Protein AF-A0A4U6TXT0-F1 (afdb_monomer)

Sequence (243 aa):
MSIRERVYSEMAMKRLVSNPNVSVLGNTKAERLPIFSFLIYPPVSNSGDARQKRLPLHGRFVTRLLNDLFGIQARGGCACAGPYGHTLLSIQNELSLRIRSMILKGYSGLKPGWTRLSFSYYLSKEEFKFILAAIEFIASYGHRFLPLYKFDWITGDWKFRKQVIKYQIMKEELDLATGIDLRVQYDQSKIEDKLEKKHGVNQKKFEGYLESAKKIALSLPDISHQVVSIPKGVDPDLVLFHI

Mean predicted aligned error: 9.56 Å

Foldseek 3Di:
DPPLQQVLLVVLLVLQVPQPQKDWFDDSPDDDGQKTWIFGFEDDDPDDDPPDDTFTAAAQLLQVQCCPLPVDHWDKFADPPLVVSCVRLVNDPVLSVLLVVVVVVQQRLLGHITIMDHDDSPDDPLNSVLSSLSSSLCSHQVLLCVLQWDADRRNNHIHGPPVVVVVVVVVVVVVVVVDDDDDDDDDDDDDDDDDPVPVVVVNVVSVVSSVVSVVVSVVGDPDPAAPDDDDPPDDPVSRRHHD

Secondary structure (DSSP, 8-state):
--HHHHHHHHHHHHHHHH-TTEEE-S-TTS---SEEEEEE-PPPPSSS-TTS--PPBPHHHHHHHHHHHH----EEE--S-HHHHHHHTT--HHHHHHHHHHHHTT-GGG---EEEEE--TT--HHHHHHHHHHHHHHHHHGGGGGGGEEE-TTT--EEE-HHHHHHHHHHHHHHHHTS---------------TTHHHHHHHHHHHHHHHHHHHHHHHS----S--SPPPTT--GGG--SB-

Structure (mmCIF, N/CA/C/O backbone):
data_AF-A0A4U6TXT0-F1
#
_entry.id   AF-A0A4U6TXT0-F1
#
loop_
_atom_site.group_PDB
_atom_site.id
_atom_site.type_symbol
_atom_site.label_atom_id
_atom_site.label_alt_id
_atom_site.label_comp_id
_atom_site.label_asym_id
_atom_site.label_entity_id
_atom_site.label_seq_id
_atom_site.pdbx_PDB_ins_code
_atom_site.Cartn_x
_atom_site.Cartn_y
_atom_site.Cartn_z
_atom_site.occupancy
_atom_site.B_iso_or_equiv
_atom_site.auth_seq_id
_atom_site.auth_comp_id
_atom_site.auth_asym_id
_atom_site.auth_atom_id
_atom_site.pdbx_PDB_model_num
ATOM 1 N N . MET A 1 1 ? 2.720 23.520 13.254 1.00 63.00 1 MET A N 1
ATOM 2 C CA . MET A 1 1 ? 1.765 22.410 13.029 1.00 63.00 1 MET A CA 1
ATOM 3 C C . MET A 1 1 ? 0.606 22.561 14.001 1.00 63.00 1 MET A C 1
ATOM 5 O O . MET A 1 1 ? 0.872 22.953 15.133 1.00 63.00 1 MET A O 1
ATOM 9 N N . SER A 1 2 ? -0.648 22.294 13.617 1.00 84.75 2 SER A N 1
ATOM 10 C CA . SER A 1 2 ? -1.730 22.293 14.614 1.00 84.75 2 SER A CA 1
ATOM 11 C C . SER A 1 2 ? -1.510 21.169 15.638 1.00 84.75 2 SER A C 1
ATOM 13 O O . SER A 1 2 ? -0.934 20.126 15.315 1.00 84.75 2 SER A O 1
ATOM 15 N N . ILE A 1 3 ? -1.972 21.354 16.881 1.00 89.50 3 ILE A N 1
ATOM 16 C CA . ILE A 1 3 ? -1.825 20.341 17.945 1.00 89.50 3 ILE A CA 1
ATOM 17 C C . ILE A 1 3 ? -2.427 18.998 17.502 1.00 89.50 3 ILE A C 1
ATOM 19 O O . ILE A 1 3 ? -1.837 17.949 17.750 1.00 89.50 3 ILE A O 1
ATOM 23 N N . ARG A 1 4 ? -3.560 19.026 16.789 1.00 87.94 4 ARG A N 1
ATOM 24 C CA . ARG A 1 4 ? -4.242 17.828 16.284 1.00 87.94 4 ARG A CA 1
ATOM 25 C C . ARG A 1 4 ? -3.403 17.055 15.268 1.00 87.94 4 ARG A C 1
ATOM 27 O O . ARG A 1 4 ? -3.262 15.843 15.400 1.00 87.94 4 ARG A O 1
ATOM 34 N N . GLU A 1 5 ? -2.829 17.739 14.281 1.00 91.31 5 GLU A N 1
ATOM 35 C CA . GLU A 1 5 ? -1.965 17.103 13.276 1.00 91.31 5 GLU A CA 1
ATOM 36 C C . GLU A 1 5 ? -0.718 16.493 13.912 1.00 91.31 5 GLU A C 1
ATOM 38 O O . GLU A 1 5 ? -0.334 15.385 13.543 1.00 91.31 5 GLU A O 1
ATOM 43 N N . ARG A 1 6 ? -0.130 17.177 14.904 1.00 92.50 6 ARG A N 1
ATOM 44 C CA . ARG A 1 6 ? 1.009 16.651 15.662 1.00 92.50 6 ARG A CA 1
ATOM 45 C C . ARG A 1 6 ? 0.633 15.369 16.404 1.00 92.50 6 ARG A C 1
ATOM 47 O O . ARG A 1 6 ? 1.317 14.363 16.247 1.00 92.50 6 ARG A O 1
ATOM 54 N N . VAL A 1 7 ? -0.492 15.371 17.123 1.00 93.00 7 VAL A N 1
ATOM 55 C CA . VAL A 1 7 ? -1.000 14.183 17.830 1.00 93.00 7 VAL A CA 1
ATOM 56 C C . VAL A 1 7 ? -1.235 13.020 16.860 1.00 93.00 7 VAL A C 1
ATOM 58 O O . VAL A 1 7 ? -0.803 11.902 17.129 1.00 93.00 7 VAL A O 1
ATOM 61 N N . TYR A 1 8 ? -1.869 13.259 15.709 1.00 94.50 8 TYR A N 1
ATOM 62 C CA . TYR A 1 8 ? -2.084 12.212 14.701 1.00 94.50 8 TYR A CA 1
ATOM 63 C C . TYR A 1 8 ? -0.779 11.706 14.087 1.00 94.50 8 TYR A C 1
ATOM 65 O O . TYR A 1 8 ? -0.634 10.502 13.881 1.00 94.50 8 TYR A O 1
ATOM 73 N N . SER A 1 9 ? 0.185 12.592 13.843 1.00 95.12 9 SER A N 1
ATOM 74 C CA . SER A 1 9 ? 1.513 12.230 13.348 1.00 95.12 9 SER A CA 1
ATOM 75 C C . SER A 1 9 ? 2.246 11.317 14.339 1.00 95.12 9 SER A C 1
ATOM 77 O O . SER A 1 9 ? 2.674 10.222 13.976 1.00 95.12 9 SER A O 1
ATOM 79 N N . GLU A 1 10 ? 2.305 11.698 15.616 1.00 94.88 10 GLU A N 1
ATOM 80 C CA . GLU A 1 10 ? 2.967 10.921 16.670 1.00 94.88 10 GLU A CA 1
ATOM 81 C C . GLU A 1 10 ? 2.277 9.571 16.917 1.00 94.88 10 GLU A C 1
ATOM 83 O O . GLU A 1 10 ? 2.939 8.532 16.982 1.00 94.88 10 GLU A O 1
ATOM 88 N N . MET A 1 11 ? 0.942 9.555 16.993 1.00 94.62 11 MET A N 1
ATOM 89 C CA . MET A 1 11 ? 0.169 8.324 17.188 1.00 94.62 11 MET A CA 1
ATOM 90 C C . MET A 1 11 ? 0.333 7.348 16.019 1.00 94.62 11 MET A C 1
ATOM 92 O O . MET A 1 11 ? 0.541 6.152 16.246 1.00 94.62 11 MET A O 1
ATOM 96 N N . ALA A 1 12 ? 0.246 7.841 14.779 1.00 96.44 12 ALA A N 1
ATOM 97 C CA . ALA A 1 12 ? 0.428 7.017 13.590 1.00 96.44 12 ALA A CA 1
ATOM 98 C C . ALA A 1 12 ? 1.861 6.485 13.512 1.00 96.44 12 ALA A C 1
ATOM 100 O O . ALA A 1 12 ? 2.045 5.285 13.326 1.00 96.44 12 ALA A O 1
ATOM 101 N N . MET A 1 13 ? 2.872 7.338 13.723 1.00 96.75 13 MET A N 1
ATOM 102 C CA . MET A 1 13 ? 4.275 6.917 13.731 1.00 96.75 13 MET A CA 1
ATOM 103 C C . MET A 1 13 ? 4.513 5.799 14.747 1.00 96.75 13 MET A C 1
ATOM 105 O O . MET A 1 13 ? 5.076 4.764 14.393 1.00 96.75 13 MET A O 1
ATOM 109 N N . LYS A 1 14 ? 4.028 5.969 15.985 1.00 96.25 14 LYS A N 1
ATOM 110 C CA . LYS A 1 14 ? 4.178 4.973 17.051 1.00 96.25 14 LYS A CA 1
ATOM 111 C C . LYS A 1 14 ? 3.600 3.618 16.641 1.00 96.25 14 LYS A C 1
ATOM 113 O O . LYS A 1 14 ? 4.288 2.609 16.763 1.00 96.25 14 LYS A O 1
ATOM 118 N N . ARG A 1 15 ? 2.363 3.580 16.135 1.00 96.19 15 ARG A N 1
ATOM 119 C CA . ARG A 1 15 ? 1.721 2.329 15.689 1.00 96.19 15 ARG A CA 1
ATOM 120 C C . ARG A 1 15 ? 2.426 1.684 14.501 1.00 96.19 15 ARG A C 1
ATOM 122 O O . ARG A 1 15 ? 2.704 0.492 14.549 1.00 96.19 15 ARG A O 1
ATOM 129 N N . LEU A 1 16 ? 2.737 2.464 13.465 1.00 96.56 16 LEU A N 1
ATOM 130 C CA . LEU A 1 16 ? 3.339 1.937 12.240 1.00 96.56 16 LEU A CA 1
ATOM 131 C C . LEU A 1 16 ? 4.742 1.377 12.492 1.00 96.56 16 LEU A C 1
ATOM 133 O O . LEU A 1 16 ? 5.051 0.304 11.994 1.00 96.56 16 LEU A O 1
ATOM 137 N N . VAL A 1 17 ? 5.567 2.055 13.297 1.00 95.94 17 VAL A N 1
ATOM 138 C CA . VAL A 1 17 ? 6.918 1.576 13.648 1.00 95.94 17 VAL A CA 1
ATOM 139 C C . VAL A 1 17 ? 6.877 0.352 14.567 1.00 95.94 17 VAL A C 1
ATOM 141 O O . VAL A 1 17 ? 7.774 -0.480 14.508 1.00 95.94 17 VAL A O 1
ATOM 144 N N . SER A 1 18 ? 5.839 0.216 15.398 1.00 96.12 18 SER A N 1
ATOM 145 C CA . SER A 1 18 ? 5.696 -0.942 16.293 1.00 96.12 18 SER A CA 1
ATOM 146 C C . SER A 1 18 ? 5.265 -2.217 15.559 1.00 96.12 18 SER A C 1
ATOM 148 O O . SER A 1 18 ? 5.343 -3.302 16.128 1.00 96.12 18 SER A O 1
ATOM 150 N N . ASN A 1 19 ? 4.788 -2.108 14.315 1.00 95.94 19 ASN A N 1
ATOM 151 C CA . ASN A 1 19 ? 4.333 -3.250 13.533 1.00 95.94 19 ASN A CA 1
ATOM 152 C C . ASN A 1 19 ? 5.504 -3.857 12.724 1.00 95.94 19 ASN A C 1
ATOM 154 O O . ASN A 1 19 ? 6.010 -3.197 11.818 1.00 95.94 19 ASN A O 1
ATOM 158 N N . PRO A 1 20 ? 5.903 -5.125 12.961 1.00 94.69 20 PRO A N 1
ATOM 159 C CA . PRO A 1 20 ? 7.051 -5.757 12.290 1.00 94.69 20 PRO A CA 1
ATOM 160 C C . PRO A 1 20 ? 6.839 -6.003 10.786 1.00 94.69 20 PRO A C 1
ATOM 162 O O . PRO A 1 20 ? 7.764 -6.378 10.059 1.00 94.69 20 PRO A O 1
ATOM 165 N N . ASN A 1 21 ? 5.610 -5.826 10.307 1.00 95.62 21 ASN A N 1
ATOM 166 C CA . ASN A 1 21 ? 5.216 -6.010 8.917 1.00 95.62 21 ASN A CA 1
ATOM 167 C C . ASN A 1 21 ? 5.099 -4.673 8.175 1.00 95.62 21 ASN A C 1
ATOM 169 O O . ASN A 1 21 ? 4.775 -4.664 6.990 1.00 95.62 21 ASN A O 1
ATOM 173 N N . VAL A 1 22 ? 5.370 -3.544 8.835 1.00 97.19 22 VAL A N 1
ATOM 174 C CA . VAL A 1 22 ? 5.321 -2.209 8.236 1.00 97.19 22 VAL A CA 1
ATOM 175 C C . VAL A 1 22 ? 6.690 -1.552 8.355 1.00 97.19 22 VAL A C 1
ATOM 177 O O . VAL A 1 22 ? 7.286 -1.498 9.423 1.00 97.19 22 VAL A O 1
ATOM 180 N N . SER A 1 23 ? 7.190 -1.004 7.251 1.00 96.62 23 SER A N 1
ATOM 181 C CA . SER A 1 23 ? 8.403 -0.185 7.252 1.00 96.62 23 SER A CA 1
ATOM 182 C C . SER A 1 23 ? 8.057 1.224 6.801 1.00 96.62 23 SER A C 1
ATOM 184 O O . SER A 1 23 ? 7.688 1.444 5.645 1.00 96.62 23 SER A O 1
ATOM 186 N N . VAL A 1 24 ? 8.144 2.181 7.725 1.00 96.56 24 VAL A N 1
ATOM 187 C CA . VAL A 1 24 ? 7.961 3.603 7.422 1.00 96.56 24 VAL A CA 1
ATOM 188 C C . VAL A 1 24 ? 9.219 4.124 6.740 1.00 96.56 24 VAL A C 1
ATOM 190 O O . VAL A 1 24 ? 10.321 3.998 7.266 1.00 96.56 24 VAL A O 1
ATOM 193 N N . LEU A 1 25 ? 9.044 4.742 5.577 1.00 94.06 25 LEU A N 1
ATOM 194 C CA . LEU A 1 25 ? 10.137 5.294 4.797 1.00 94.06 25 LEU A CA 1
ATOM 195 C C . LEU A 1 25 ? 10.481 6.726 5.240 1.00 94.06 25 LEU A C 1
ATOM 197 O O . LEU A 1 25 ? 9.611 7.542 5.572 1.00 94.06 25 LEU A O 1
ATOM 201 N N . GLY A 1 26 ? 11.774 7.040 5.192 1.00 91.06 26 GLY A N 1
ATOM 202 C CA . GLY A 1 26 ? 12.339 8.332 5.579 1.00 91.06 26 GLY A CA 1
ATOM 203 C C . GLY A 1 26 ? 12.647 8.423 7.076 1.00 91.06 26 GLY A C 1
ATOM 204 O O . GLY A 1 26 ? 12.577 7.444 7.810 1.00 91.06 26 GLY A O 1
ATOM 205 N N . ASN A 1 27 ? 13.000 9.619 7.549 1.00 91.12 27 ASN A N 1
ATOM 206 C CA . ASN A 1 27 ? 13.463 9.817 8.926 1.00 91.12 27 ASN A CA 1
ATOM 207 C C . ASN A 1 27 ? 12.315 9.745 9.949 1.00 91.12 27 ASN A C 1
ATOM 209 O O . ASN A 1 27 ? 11.535 10.688 10.064 1.00 91.12 27 ASN A O 1
ATOM 213 N N . THR A 1 28 ? 12.239 8.674 10.734 1.00 92.19 28 THR A N 1
ATOM 214 C CA . THR A 1 28 ? 11.175 8.444 11.728 1.00 92.19 28 THR A CA 1
ATOM 215 C C . THR A 1 28 ? 11.239 9.343 12.969 1.00 92.19 28 THR A C 1
ATOM 217 O O . THR A 1 28 ? 10.282 9.360 13.737 1.00 92.19 28 THR A O 1
ATOM 220 N N . LYS A 1 29 ? 12.328 10.098 13.163 1.00 90.94 29 LYS A N 1
ATOM 221 C CA . LYS A 1 29 ? 12.549 10.982 14.322 1.00 90.94 29 LYS A CA 1
ATOM 222 C C . LYS A 1 29 ? 12.301 12.462 14.026 1.00 90.94 29 LYS A C 1
ATOM 224 O O . LYS A 1 29 ? 12.113 13.238 14.954 1.00 90.94 29 LYS A O 1
ATOM 229 N N . ALA A 1 30 ? 12.341 12.863 12.757 1.00 91.81 30 ALA A N 1
ATOM 230 C CA . ALA A 1 30 ? 12.115 14.252 12.368 1.00 91.81 30 ALA A CA 1
ATOM 231 C C . ALA A 1 30 ? 10.639 14.648 12.530 1.00 91.81 30 ALA A C 1
ATOM 233 O O . ALA A 1 30 ? 9.743 13.850 12.230 1.00 91.81 30 ALA A O 1
ATOM 234 N N . GLU A 1 31 ? 10.394 15.899 12.933 1.00 90.25 31 GLU A N 1
ATOM 235 C CA . GLU A 1 31 ? 9.050 16.480 12.922 1.00 90.25 31 GLU A CA 1
ATOM 236 C C . GLU A 1 31 ? 8.473 16.427 11.500 1.00 90.25 31 GLU A C 1
ATOM 238 O O . GLU A 1 31 ? 9.157 16.719 10.515 1.00 90.25 31 GLU A O 1
ATOM 243 N N . ARG A 1 32 ? 7.212 16.004 11.377 1.00 91.25 32 ARG A N 1
ATOM 244 C CA . ARG A 1 32 ? 6.569 15.799 10.078 1.00 91.25 32 ARG A CA 1
ATOM 245 C C . ARG A 1 32 ? 5.071 16.011 10.137 1.00 91.25 32 ARG A C 1
ATOM 247 O O . ARG A 1 32 ? 4.424 15.705 11.141 1.00 91.25 32 ARG A O 1
ATOM 254 N N . LEU A 1 33 ? 4.520 16.462 9.011 1.00 93.38 33 LEU A N 1
ATOM 255 C CA . LEU A 1 33 ? 3.082 16.383 8.770 1.00 93.38 33 LEU A CA 1
ATOM 256 C C . LEU A 1 33 ? 2.647 14.912 8.825 1.00 93.38 33 LEU A C 1
ATOM 258 O O . LEU A 1 33 ? 3.473 14.032 8.554 1.00 93.38 33 LEU A O 1
ATOM 262 N N . PRO A 1 34 ? 1.370 14.621 9.124 1.00 93.94 34 PRO A N 1
ATOM 263 C CA . PRO A 1 34 ? 0.868 13.255 9.219 1.00 93.94 34 PRO A CA 1
ATOM 264 C C . PRO A 1 34 ? 0.667 12.636 7.820 1.00 93.94 34 PRO A C 1
ATOM 266 O O . PRO A 1 34 ? -0.424 12.237 7.415 1.00 93.94 34 PRO A O 1
ATOM 269 N N . ILE A 1 35 ? 1.750 12.588 7.049 1.00 94.94 35 ILE A N 1
ATOM 270 C CA . ILE A 1 35 ? 1.869 12.036 5.708 1.00 94.94 35 ILE A CA 1
ATOM 271 C C . ILE A 1 35 ? 2.923 10.938 5.787 1.00 94.94 35 ILE A C 1
ATOM 27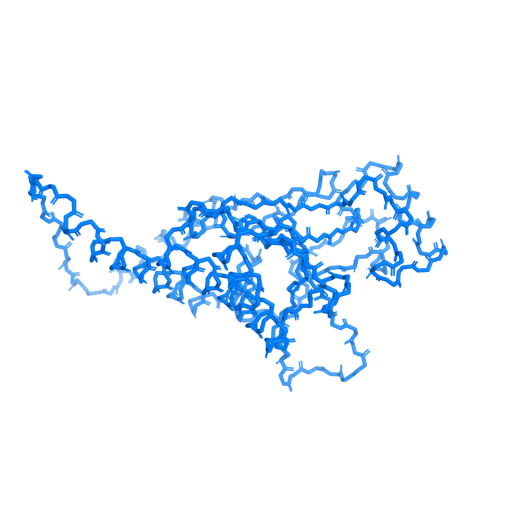3 O O . ILE A 1 35 ? 4.099 11.195 6.050 1.00 94.94 35 ILE A O 1
ATOM 277 N N . PHE A 1 36 ? 2.504 9.707 5.532 1.00 96.06 36 PHE A N 1
ATOM 278 C CA . PHE A 1 36 ? 3.334 8.526 5.708 1.00 96.06 36 PHE A CA 1
ATOM 279 C C . PHE A 1 36 ? 3.548 7.839 4.374 1.00 96.06 36 PHE A C 1
ATOM 281 O O . PHE A 1 36 ? 2.595 7.562 3.652 1.00 96.06 36 PHE A O 1
ATOM 288 N N . SER A 1 37 ? 4.814 7.576 4.069 1.00 96.00 37 SER A N 1
ATOM 289 C CA . SER A 1 37 ? 5.238 6.668 3.008 1.00 96.00 37 SER A CA 1
ATOM 290 C C . SER A 1 37 ? 5.707 5.383 3.672 1.00 96.00 37 SER A C 1
ATOM 292 O O . SER A 1 37 ? 6.502 5.458 4.608 1.00 96.00 37 SER A O 1
ATOM 294 N N . PHE A 1 38 ? 5.208 4.230 3.246 1.00 97.19 38 PHE A N 1
ATOM 295 C CA . PHE A 1 38 ? 5.521 2.963 3.896 1.00 97.19 38 PHE A CA 1
ATOM 296 C C . PHE A 1 38 ? 5.444 1.774 2.939 1.00 97.19 38 PHE A C 1
ATOM 298 O O . PHE A 1 38 ? 4.737 1.790 1.926 1.00 97.19 38 PHE A O 1
ATOM 305 N N . LEU A 1 39 ? 6.176 0.728 3.307 1.00 97.12 39 LEU A N 1
ATOM 306 C CA . LEU A 1 39 ? 6.101 -0.606 2.731 1.00 97.12 39 LEU A CA 1
ATOM 307 C C . LEU A 1 39 ? 5.357 -1.526 3.697 1.00 97.12 39 LEU A C 1
ATOM 309 O O . LEU A 1 39 ? 5.488 -1.385 4.914 1.00 97.12 39 LEU A O 1
ATOM 313 N N . ILE A 1 40 ? 4.607 -2.475 3.146 1.00 96.56 40 ILE A N 1
ATOM 314 C CA . ILE A 1 40 ? 4.002 -3.567 3.907 1.00 96.56 40 ILE A CA 1
ATOM 315 C C . ILE A 1 40 ? 4.665 -4.860 3.468 1.00 96.56 40 ILE A C 1
ATOM 317 O O . ILE A 1 40 ? 4.796 -5.092 2.273 1.00 96.56 40 ILE A O 1
ATOM 321 N N . TYR A 1 41 ? 5.040 -5.708 4.412 1.00 94.38 41 TYR A N 1
ATOM 322 C CA . TYR A 1 41 ? 5.628 -7.011 4.156 1.00 94.38 41 TYR A CA 1
ATOM 323 C C . TYR A 1 41 ? 4.680 -8.121 4.629 1.00 94.38 41 TYR A C 1
ATOM 325 O O . TYR A 1 41 ? 4.147 -8.011 5.734 1.00 94.38 41 TYR A O 1
ATOM 333 N N . PRO A 1 42 ? 4.499 -9.211 3.860 1.00 91.44 42 PRO A N 1
ATOM 334 C CA . PRO A 1 42 ? 3.763 -10.387 4.326 1.00 91.44 42 PRO A CA 1
ATOM 335 C C . PRO A 1 42 ? 4.336 -10.903 5.654 1.00 91.44 42 PRO A C 1
ATOM 337 O O . PRO A 1 42 ? 5.562 -10.842 5.815 1.00 91.44 42 PRO A O 1
ATOM 340 N N . PRO A 1 43 ? 3.517 -11.381 6.609 1.00 89.12 43 PRO A N 1
ATOM 341 C CA . PRO A 1 43 ? 4.007 -11.996 7.841 1.00 89.12 43 PRO A CA 1
ATOM 342 C C . PRO A 1 43 ? 5.040 -13.093 7.559 1.00 89.12 43 PRO A C 1
ATOM 344 O O . PRO A 1 43 ? 4.976 -13.774 6.537 1.00 89.12 43 PRO A O 1
ATOM 347 N N . VAL A 1 44 ? 6.007 -13.255 8.460 1.00 78.31 44 VAL A N 1
ATOM 348 C CA . VAL A 1 44 ? 7.018 -14.310 8.330 1.00 78.31 44 VAL A CA 1
ATOM 349 C C . VAL A 1 44 ? 6.333 -15.661 8.550 1.00 78.31 44 VAL A C 1
ATOM 351 O O . VAL A 1 44 ? 5.760 -15.887 9.613 1.00 78.31 44 VAL A O 1
ATOM 354 N N . SER A 1 45 ? 6.369 -16.544 7.549 1.00 65.81 45 SER A N 1
ATOM 355 C CA . SER A 1 45 ? 5.920 -17.930 7.709 1.00 65.81 45 SER A CA 1
ATOM 356 C C . SER A 1 45 ? 7.026 -18.739 8.384 1.00 65.81 45 SER A C 1
ATOM 358 O O . SER A 1 45 ? 8.192 -18.604 8.023 1.00 65.81 45 SER A O 1
ATOM 360 N N . ASN A 1 46 ? 6.676 -19.623 9.320 1.00 54.22 46 ASN A N 1
ATOM 361 C CA . ASN A 1 46 ? 7.624 -20.503 10.030 1.00 54.22 46 ASN A CA 1
ATOM 362 C C . ASN A 1 46 ? 8.256 -21.591 9.131 1.00 54.22 46 ASN A C 1
ATOM 364 O O . ASN A 1 46 ? 8.955 -22.479 9.611 1.00 54.22 46 ASN A O 1
ATOM 368 N N . SER A 1 47 ? 7.984 -21.546 7.831 1.00 47.72 47 SER A N 1
ATOM 369 C CA . SER A 1 47 ? 8.269 -22.576 6.841 1.00 47.72 47 SER A CA 1
ATOM 370 C C . SER A 1 47 ? 9.030 -21.968 5.662 1.00 47.72 47 SER A C 1
ATOM 372 O O . SER A 1 47 ? 8.446 -21.666 4.626 1.00 47.72 47 SER A O 1
ATOM 374 N N . GLY A 1 48 ? 10.341 -21.769 5.813 1.00 48.31 48 GLY A N 1
ATOM 375 C CA . GLY A 1 48 ? 11.213 -21.482 4.670 1.00 48.31 48 GLY A CA 1
ATOM 376 C C . GLY A 1 48 ? 12.396 -20.572 4.974 1.00 48.31 48 GLY A C 1
ATOM 377 O O . GLY A 1 48 ? 12.222 -19.393 5.250 1.00 48.31 48 GLY A O 1
ATOM 378 N N . ASP A 1 49 ? 13.581 -21.177 4.902 1.00 45.47 49 ASP A N 1
ATOM 379 C CA . ASP A 1 49 ? 14.929 -20.626 4.723 1.00 45.47 49 ASP A CA 1
ATOM 380 C C . ASP A 1 49 ? 15.168 -19.156 5.137 1.00 45.47 49 ASP A C 1
ATOM 382 O O . ASP A 1 49 ? 14.842 -18.208 4.420 1.00 45.47 49 ASP A O 1
ATOM 386 N N . ALA A 1 50 ? 15.874 -18.964 6.259 1.00 49.56 50 ALA A N 1
ATOM 387 C CA . ALA A 1 50 ? 16.307 -17.661 6.788 1.00 49.56 50 ALA A CA 1
ATOM 388 C C . ALA A 1 50 ? 17.178 -16.830 5.814 1.00 49.56 50 ALA A C 1
ATOM 390 O O . ALA A 1 50 ? 17.564 -15.703 6.124 1.00 49.56 50 ALA A O 1
ATOM 391 N N . ARG A 1 51 ? 17.503 -17.385 4.640 1.00 48.31 51 ARG A N 1
ATOM 392 C CA . ARG A 1 51 ? 18.278 -16.759 3.564 1.00 48.31 51 ARG A CA 1
ATOM 393 C C . ARG A 1 51 ? 17.426 -16.008 2.539 1.00 48.31 51 ARG A C 1
ATOM 395 O O . ARG A 1 51 ? 17.992 -15.266 1.737 1.00 48.31 51 ARG A O 1
ATOM 402 N N . GLN A 1 52 ? 16.100 -16.167 2.526 1.00 59.88 52 GLN A N 1
ATOM 403 C CA . GLN A 1 52 ? 15.266 -15.536 1.502 1.00 59.88 52 GLN A CA 1
ATOM 404 C C . GLN A 1 52 ? 14.883 -14.100 1.893 1.00 59.88 52 GLN A C 1
ATOM 406 O O . GLN A 1 52 ? 14.261 -13.841 2.923 1.00 59.88 52 GLN A O 1
ATOM 411 N N . LYS A 1 53 ? 15.272 -13.132 1.053 1.00 71.25 53 LYS A N 1
ATOM 412 C CA . LYS A 1 53 ? 14.969 -11.707 1.245 1.00 71.25 53 LYS A CA 1
ATOM 413 C C . LYS A 1 53 ? 13.451 -11.495 1.281 1.00 71.25 53 LYS A C 1
ATOM 415 O O . LYS A 1 53 ? 12.770 -11.720 0.284 1.00 71.25 53 LYS A O 1
ATOM 420 N N . ARG A 1 54 ? 12.922 -11.016 2.412 1.00 83.94 54 ARG A N 1
ATOM 421 C CA . ARG A 1 54 ? 11.496 -10.689 2.571 1.00 83.94 54 ARG A CA 1
ATOM 422 C C . ARG A 1 54 ? 11.120 -9.542 1.628 1.00 83.94 54 ARG A C 1
ATOM 424 O O . ARG A 1 54 ? 11.610 -8.424 1.785 1.00 83.94 54 ARG A O 1
ATOM 431 N N . LEU A 1 55 ? 10.259 -9.816 0.650 1.00 90.38 55 LEU A N 1
ATOM 432 C CA . LEU A 1 55 ? 9.795 -8.817 -0.314 1.00 90.38 55 LEU A CA 1
ATOM 433 C C . LEU A 1 55 ? 8.516 -8.123 0.182 1.00 90.38 55 LEU A C 1
ATOM 435 O O . LEU A 1 55 ? 7.642 -8.787 0.744 1.00 90.38 55 LEU A O 1
ATOM 439 N N . PRO A 1 56 ? 8.375 -6.801 -0.012 1.00 94.12 56 PRO A N 1
ATOM 440 C CA . PRO A 1 56 ? 7.160 -6.085 0.350 1.00 94.12 56 PRO A CA 1
ATOM 441 C C . PRO A 1 56 ? 6.028 -6.376 -0.641 1.00 94.12 56 PRO A C 1
ATOM 443 O O . PRO A 1 56 ? 6.269 -6.660 -1.810 1.00 94.12 56 PRO A O 1
ATOM 446 N N . LEU A 1 57 ? 4.779 -6.227 -0.213 1.00 94.62 57 LEU A N 1
ATOM 447 C CA . LEU A 1 57 ? 3.636 -6.111 -1.114 1.00 94.62 57 LEU A CA 1
ATOM 448 C C . LEU A 1 57 ? 3.809 -4.893 -2.031 1.00 94.62 57 LEU A C 1
ATOM 450 O O . LEU A 1 57 ? 4.270 -3.830 -1.605 1.00 94.62 57 LEU A O 1
ATOM 454 N N . HIS A 1 58 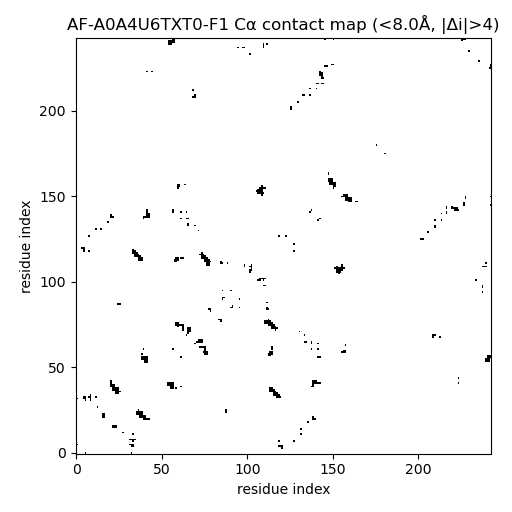? 3.384 -5.025 -3.288 1.00 95.06 58 HIS A N 1
ATOM 455 C CA . HIS A 1 58 ? 3.451 -3.930 -4.252 1.00 95.06 58 HIS A CA 1
ATOM 456 C C . HIS A 1 58 ? 2.639 -2.710 -3.774 1.00 95.06 58 HIS A C 1
ATOM 458 O O . HIS A 1 58 ? 1.479 -2.837 -3.382 1.00 95.06 58 HIS A O 1
ATOM 464 N N . GLY A 1 59 ? 3.196 -1.497 -3.859 1.00 95.56 59 GLY A N 1
ATOM 465 C CA . GLY A 1 59 ? 2.534 -0.288 -3.341 1.00 95.56 59 GLY A CA 1
ATOM 466 C C . GLY A 1 59 ? 1.133 -0.054 -3.926 1.00 95.56 59 GLY A C 1
ATOM 467 O O . GLY A 1 59 ? 0.182 0.202 -3.191 1.00 95.56 59 GLY A O 1
ATOM 468 N N . ARG A 1 60 ? 0.958 -0.238 -5.247 1.00 95.94 60 ARG A N 1
ATOM 469 C CA . ARG A 1 60 ? -0.374 -0.122 -5.884 1.00 95.94 60 ARG A CA 1
ATOM 470 C C . ARG A 1 60 ? -1.343 -1.228 -5.455 1.00 95.94 60 ARG A C 1
ATOM 472 O O . ARG A 1 60 ? -2.550 -1.006 -5.476 1.00 95.94 60 ARG A O 1
ATOM 479 N N . PHE A 1 61 ? -0.835 -2.392 -5.047 1.00 96.44 61 PHE A N 1
ATOM 480 C CA . PHE A 1 61 ? -1.668 -3.472 -4.519 1.00 96.44 61 PHE A CA 1
ATOM 481 C C . PHE A 1 61 ? -2.206 -3.111 -3.137 1.00 96.44 61 PHE A C 1
ATOM 483 O O . PHE A 1 61 ? -3.409 -3.171 -2.909 1.00 96.44 61 PHE A O 1
ATOM 490 N N . VAL A 1 62 ? -1.341 -2.623 -2.246 1.00 97.56 62 VAL A N 1
ATOM 491 C CA . VAL A 1 62 ? -1.751 -2.142 -0.919 1.00 97.56 62 VAL A CA 1
ATOM 492 C C . VAL A 1 62 ? -2.801 -1.036 -1.042 1.00 97.56 62 VAL A C 1
ATOM 494 O O . VAL A 1 62 ? -3.829 -1.093 -0.371 1.00 97.56 62 VAL A O 1
ATOM 497 N N . THR A 1 63 ? -2.612 -0.061 -1.940 1.00 97.56 63 THR A N 1
ATOM 498 C CA . THR A 1 63 ? -3.637 0.973 -2.164 1.00 97.56 63 THR A CA 1
ATOM 499 C C . THR A 1 63 ? -4.929 0.428 -2.746 1.00 97.56 63 THR A C 1
ATOM 501 O O . THR A 1 63 ? -6.002 0.938 -2.433 1.00 97.56 63 THR A O 1
ATOM 504 N N . ARG A 1 64 ? -4.842 -0.614 -3.578 1.00 96.81 64 ARG A N 1
ATOM 505 C CA . ARG A 1 64 ? -6.018 -1.283 -4.126 1.00 96.81 64 ARG A CA 1
ATOM 506 C C . ARG A 1 64 ? -6.817 -1.975 -3.022 1.00 96.81 64 ARG A C 1
ATOM 508 O O . ARG A 1 64 ? -8.030 -1.816 -2.999 1.00 96.81 64 ARG A O 1
ATOM 515 N N . LEU A 1 65 ? -6.154 -2.656 -2.086 1.00 97.44 65 LEU A N 1
ATOM 516 C CA . LEU A 1 65 ? -6.807 -3.280 -0.930 1.00 97.44 65 LEU A CA 1
ATOM 517 C C . LEU A 1 65 ? -7.429 -2.247 0.016 1.00 97.44 65 LEU A C 1
ATOM 519 O O . LEU A 1 65 ? -8.564 -2.431 0.446 1.00 97.44 65 LEU A O 1
ATOM 523 N N . LEU A 1 66 ? -6.727 -1.141 0.297 1.00 98.12 66 LEU A N 1
ATOM 524 C CA . LEU A 1 66 ? -7.273 -0.032 1.093 1.00 98.12 66 LEU A CA 1
ATOM 525 C C . LEU A 1 66 ? -8.585 0.497 0.496 1.00 98.12 66 LEU A C 1
ATOM 527 O O . LEU A 1 66 ? -9.552 0.721 1.223 1.00 98.12 66 LEU A O 1
ATOM 531 N N . ASN A 1 67 ? -8.636 0.645 -0.828 1.00 97.19 67 ASN A N 1
ATOM 532 C CA . ASN A 1 67 ? -9.836 1.083 -1.527 1.00 97.19 67 ASN A CA 1
ATOM 533 C C . ASN A 1 67 ? -10.939 0.014 -1.524 1.00 97.19 67 ASN A C 1
ATOM 535 O O . ASN A 1 67 ? -12.066 0.303 -1.140 1.00 97.19 67 ASN A O 1
ATOM 539 N N . ASP A 1 68 ? -10.626 -1.206 -1.960 1.00 95.38 68 ASP A N 1
ATOM 540 C CA . ASP A 1 68 ? -11.633 -2.238 -2.221 1.00 95.38 68 ASP A CA 1
ATOM 541 C C . ASP A 1 68 ? -12.264 -2.794 -0.938 1.00 95.38 68 ASP A C 1
ATOM 543 O O . ASP A 1 68 ? -13.451 -3.108 -0.938 1.00 95.38 68 ASP A O 1
ATOM 547 N N . LEU A 1 69 ? -11.493 -2.903 0.150 1.00 94.69 69 LEU A N 1
ATOM 548 C CA . LEU A 1 69 ? -11.969 -3.469 1.416 1.00 94.69 69 LEU A CA 1
ATOM 549 C C . LEU A 1 69 ? -12.529 -2.407 2.369 1.00 94.69 69 LEU A C 1
ATOM 551 O O . LEU A 1 69 ? -13.447 -2.692 3.135 1.00 94.69 69 LEU A O 1
ATOM 555 N N . PHE A 1 70 ? -11.974 -1.192 2.339 1.00 95.75 70 PHE A N 1
ATOM 556 C CA . PHE A 1 70 ? -12.225 -0.180 3.373 1.00 95.75 70 PHE A CA 1
ATOM 557 C C . PHE A 1 70 ? -12.694 1.172 2.826 1.00 95.75 70 PHE A C 1
ATOM 559 O O . PHE A 1 70 ? -13.014 2.063 3.610 1.00 95.75 70 PHE A O 1
ATOM 566 N N . GLY A 1 71 ? -12.724 1.360 1.502 1.00 95.00 71 GLY A N 1
ATOM 567 C CA . GLY A 1 71 ? -13.053 2.648 0.884 1.00 95.00 71 GLY A CA 1
ATOM 568 C C . GLY A 1 71 ? -12.018 3.745 1.157 1.00 95.00 71 GLY A C 1
ATOM 569 O O . GLY A 1 71 ? -12.329 4.928 1.024 1.00 95.00 71 GLY A O 1
ATOM 570 N N . ILE A 1 72 ? -10.795 3.380 1.559 1.00 96.19 72 ILE A N 1
ATOM 571 C CA . ILE A 1 72 ? -9.731 4.328 1.900 1.00 96.19 72 ILE A CA 1
ATOM 572 C C . ILE A 1 72 ? -8.919 4.647 0.648 1.00 96.19 72 ILE A C 1
ATOM 574 O O . ILE A 1 72 ? -8.271 3.781 0.058 1.00 96.19 72 ILE A O 1
ATOM 578 N N . GLN A 1 73 ? -8.900 5.923 0.272 1.00 95.31 73 GLN A N 1
ATOM 579 C CA . GLN A 1 73 ? -8.106 6.400 -0.852 1.00 95.31 73 GLN A CA 1
ATOM 580 C C . GLN A 1 73 ? -6.663 6.676 -0.423 1.00 95.31 73 GLN A C 1
ATOM 582 O O . GLN A 1 73 ? -6.391 7.476 0.471 1.00 95.31 73 GLN A O 1
ATOM 587 N N . ALA A 1 74 ? -5.721 6.031 -1.103 1.00 95.88 74 ALA A N 1
ATOM 588 C CA . ALA A 1 74 ? -4.288 6.204 -0.905 1.00 95.88 74 ALA A CA 1
ATOM 589 C C . ALA A 1 74 ? -3.576 6.293 -2.260 1.00 95.88 74 ALA A C 1
ATOM 591 O O . ALA A 1 74 ? -4.157 5.997 -3.305 1.00 95.88 74 ALA A O 1
ATOM 592 N N . ARG A 1 75 ? -2.303 6.701 -2.257 1.00 95.31 75 ARG A N 1
ATOM 593 C CA . ARG A 1 75 ? -1.485 6.776 -3.477 1.00 95.31 75 ARG A CA 1
ATOM 594 C C . ARG A 1 75 ? -0.382 5.731 -3.439 1.00 95.31 75 ARG A C 1
ATOM 596 O O . ARG A 1 75 ? 0.379 5.688 -2.482 1.00 95.31 75 ARG A O 1
ATOM 603 N N . GLY A 1 76 ? -0.302 4.903 -4.473 1.00 91.38 76 GLY A N 1
ATOM 604 C CA . GLY A 1 76 ? 0.729 3.881 -4.625 1.00 91.38 76 GLY A CA 1
ATOM 605 C C . GLY A 1 76 ? 1.548 4.141 -5.882 1.00 91.38 76 GLY A C 1
ATOM 606 O O . GLY A 1 76 ? 0.985 4.519 -6.908 1.00 91.38 76 GLY A O 1
ATOM 607 N N . GLY A 1 77 ? 2.861 3.935 -5.824 1.00 86.31 77 GLY A N 1
ATOM 608 C CA . GLY A 1 77 ? 3.727 4.033 -7.001 1.00 86.31 77 GLY A CA 1
ATOM 609 C C . GLY A 1 77 ? 5.112 4.599 -6.711 1.00 86.31 77 GLY A C 1
ATOM 610 O O . GLY A 1 77 ? 5.493 4.795 -5.556 1.00 86.31 77 GLY A O 1
ATOM 611 N N . CYS A 1 78 ? 5.874 4.832 -7.780 1.00 82.94 78 CYS A N 1
ATOM 612 C CA . CYS A 1 78 ? 7.209 5.413 -7.703 1.00 82.94 78 CYS A CA 1
ATOM 613 C C . CYS A 1 78 ? 7.150 6.917 -7.410 1.00 82.94 78 CYS A C 1
ATOM 615 O O . CYS A 1 78 ? 6.255 7.624 -7.879 1.00 82.94 78 CYS A O 1
ATOM 617 N N . ALA A 1 79 ? 8.141 7.432 -6.683 1.00 75.00 79 ALA A N 1
ATOM 618 C CA . ALA A 1 79 ? 8.331 8.873 -6.572 1.00 75.00 79 ALA A CA 1
ATOM 619 C C . ALA A 1 79 ? 8.818 9.464 -7.903 1.00 75.00 79 ALA A C 1
ATOM 621 O O . ALA A 1 79 ? 9.630 8.857 -8.598 1.00 75.00 79 ALA A O 1
ATOM 622 N N . CYS A 1 80 ? 8.403 10.698 -8.210 1.00 76.88 80 CYS A N 1
ATOM 623 C CA . CYS A 1 80 ? 8.923 11.459 -9.356 1.00 76.88 80 CYS A CA 1
ATOM 624 C C . CYS A 1 80 ? 10.435 11.751 -9.253 1.00 76.88 80 CYS A C 1
ATOM 626 O O . CYS A 1 80 ? 11.054 12.157 -10.229 1.00 76.88 80 CYS A O 1
ATOM 628 N N . ALA A 1 81 ? 11.034 11.523 -8.082 1.00 76.62 81 ALA A N 1
ATOM 629 C CA . ALA A 1 81 ? 12.468 11.573 -7.842 1.00 76.62 81 ALA A CA 1
ATOM 630 C C . ALA A 1 81 ? 13.047 10.147 -7.823 1.00 76.62 81 ALA A C 1
ATOM 632 O O . ALA A 1 81 ? 13.281 9.576 -6.756 1.00 76.62 81 ALA A O 1
ATOM 633 N N . GLY A 1 82 ? 13.259 9.566 -9.008 1.00 81.31 82 GLY A N 1
ATOM 634 C CA . GLY A 1 82 ? 13.747 8.189 -9.178 1.00 81.31 82 GLY A CA 1
ATOM 635 C C . GLY A 1 82 ? 15.002 7.854 -8.354 1.00 81.31 82 GLY A C 1
ATOM 636 O O . GLY A 1 82 ? 14.948 6.903 -7.575 1.00 81.31 82 GLY A O 1
ATOM 637 N N . PRO A 1 83 ? 16.088 8.655 -8.425 1.00 84.62 83 PRO A N 1
ATOM 638 C CA . PRO A 1 83 ? 17.301 8.407 -7.641 1.00 84.62 83 PRO A CA 1
ATOM 639 C C . PRO A 1 83 ? 17.051 8.371 -6.130 1.00 84.62 83 PRO A C 1
ATOM 641 O O . PRO A 1 83 ? 17.524 7.470 -5.448 1.00 84.62 83 PRO A O 1
ATOM 644 N N . TYR A 1 84 ? 16.235 9.295 -5.611 1.00 85.75 84 TYR A N 1
ATOM 645 C CA . TYR A 1 84 ? 15.861 9.297 -4.196 1.00 85.75 84 TYR A CA 1
ATOM 646 C C . TYR A 1 84 ? 15.053 8.050 -3.818 1.00 85.75 84 TYR A C 1
ATOM 648 O O . TYR A 1 84 ? 15.311 7.435 -2.786 1.00 85.75 84 TYR A O 1
ATOM 656 N N . GLY A 1 85 ? 14.107 7.642 -4.670 1.00 88.06 85 GLY A N 1
ATOM 657 C CA . GLY A 1 85 ? 13.350 6.407 -4.475 1.00 88.06 85 GLY A CA 1
ATOM 658 C C . GLY A 1 85 ? 14.244 5.167 -4.448 1.00 88.06 85 GLY A C 1
ATOM 659 O O . GLY A 1 85 ? 14.021 4.277 -3.635 1.00 88.06 85 GLY A O 1
ATOM 660 N N . HIS A 1 86 ? 15.287 5.129 -5.278 1.00 90.00 86 HIS A N 1
ATOM 661 C CA . HIS A 1 86 ? 16.253 4.033 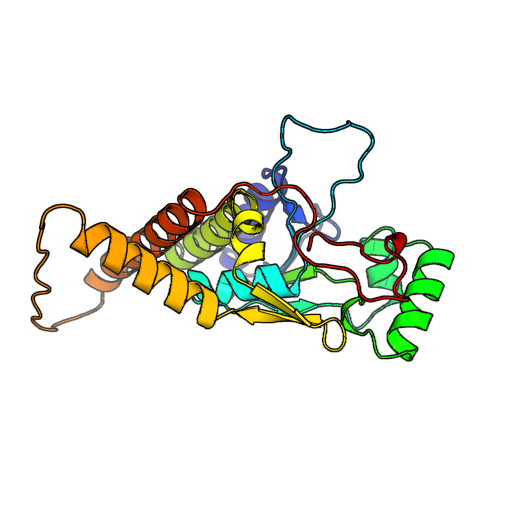-5.290 1.00 90.00 86 HIS A CA 1
ATOM 662 C C . HIS A 1 86 ? 17.087 4.000 -4.007 1.00 90.00 86 HIS A C 1
ATOM 664 O O . HIS A 1 86 ? 17.197 2.937 -3.402 1.00 90.00 86 HIS A O 1
ATOM 670 N N . THR A 1 87 ? 17.578 5.147 -3.527 1.00 89.19 87 THR A N 1
ATOM 671 C CA . THR A 1 87 ? 18.271 5.238 -2.230 1.00 89.19 87 THR A CA 1
ATOM 672 C C . THR A 1 87 ? 17.380 4.766 -1.082 1.00 89.19 87 THR A C 1
ATOM 674 O O . THR A 1 87 ? 17.817 3.996 -0.233 1.00 89.19 87 THR A O 1
ATOM 677 N N . LEU A 1 88 ? 16.113 5.186 -1.070 1.00 88.75 88 LEU A N 1
ATOM 678 C CA . LEU A 1 88 ? 15.156 4.859 -0.011 1.00 88.75 88 LEU A CA 1
ATOM 679 C C . LEU A 1 88 ? 14.791 3.368 0.040 1.00 88.75 88 LEU A C 1
ATOM 681 O O . LEU A 1 88 ? 14.438 2.855 1.098 1.00 88.75 88 LEU A O 1
ATOM 685 N N . LEU A 1 89 ? 14.870 2.690 -1.105 1.00 90.12 89 LEU A N 1
ATOM 686 C CA . LEU A 1 89 ? 14.591 1.263 -1.264 1.00 90.12 89 LEU A CA 1
ATOM 687 C C . LEU A 1 89 ? 15.872 0.412 -1.326 1.00 90.12 89 LEU A C 1
ATOM 689 O O . LEU A 1 89 ? 15.800 -0.781 -1.622 1.00 90.12 89 LEU A O 1
ATOM 693 N N . SER A 1 90 ? 17.035 1.015 -1.059 1.00 90.38 90 SER A N 1
ATOM 694 C CA . SER A 1 90 ? 18.352 0.366 -1.108 1.00 90.38 90 SER A CA 1
ATOM 695 C C . SER A 1 90 ? 18.643 -0.330 -2.448 1.00 90.38 90 SER A C 1
ATOM 697 O O . SER A 1 90 ? 19.215 -1.421 -2.494 1.00 90.38 90 SER A O 1
ATOM 699 N N . ILE A 1 91 ? 18.233 0.295 -3.554 1.00 90.06 91 ILE A N 1
ATOM 700 C CA . ILE A 1 91 ? 18.452 -0.181 -4.923 1.00 90.06 91 ILE A CA 1
ATOM 701 C C . ILE A 1 91 ? 19.799 0.346 -5.417 1.00 90.06 91 ILE A C 1
ATOM 703 O O . ILE A 1 91 ? 19.986 1.551 -5.583 1.00 90.06 91 ILE A O 1
ATOM 707 N N . GLN A 1 92 ? 20.728 -0.572 -5.681 1.00 91.12 92 GLN A N 1
ATOM 708 C CA . GLN A 1 92 ? 22.057 -0.246 -6.200 1.00 91.12 92 GLN A CA 1
ATOM 709 C C . GLN A 1 92 ? 22.009 0.196 -7.666 1.00 91.12 92 GLN A C 1
ATOM 711 O O . GLN A 1 92 ? 21.0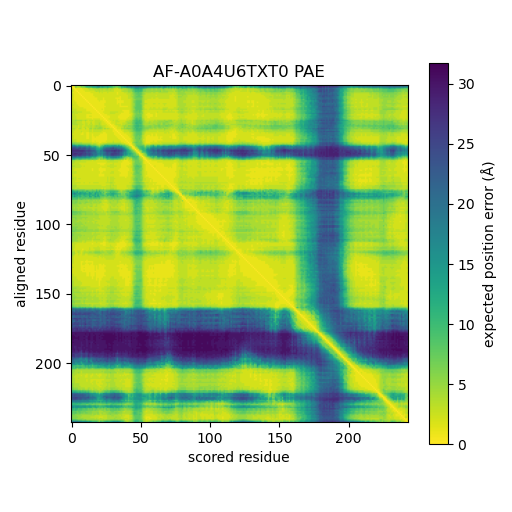71 -0.127 -8.400 1.00 91.12 92 GLN A O 1
ATOM 716 N N . ASN A 1 93 ? 23.042 0.917 -8.109 1.00 90.50 93 ASN A N 1
ATOM 717 C CA . ASN A 1 93 ? 23.073 1.522 -9.443 1.00 90.50 93 ASN A CA 1
ATOM 718 C C . ASN A 1 93 ? 22.919 0.493 -10.580 1.00 90.50 93 ASN A C 1
ATOM 720 O O . ASN A 1 93 ? 22.165 0.724 -11.522 1.00 90.50 93 ASN A O 1
ATOM 724 N N . GLU A 1 94 ? 23.565 -0.668 -10.472 1.00 92.69 94 GLU A N 1
ATOM 725 C CA . GLU A 1 94 ? 23.457 -1.736 -11.473 1.00 92.69 94 GLU A CA 1
ATOM 726 C C . GLU A 1 94 ? 22.017 -2.259 -11.610 1.00 92.69 94 GLU A C 1
ATOM 728 O O . GLU A 1 94 ? 21.456 -2.296 -12.708 1.00 92.69 94 GLU A O 1
ATOM 733 N N . LEU A 1 95 ? 21.376 -2.580 -10.481 1.00 91.88 95 LEU A N 1
ATOM 734 C CA . LEU A 1 95 ? 19.976 -3.007 -10.438 1.00 91.88 95 LEU A CA 1
ATOM 735 C C . LEU A 1 95 ? 19.042 -1.915 -10.983 1.00 91.88 95 LEU A C 1
ATOM 737 O O . LEU A 1 95 ? 18.137 -2.198 -11.765 1.00 91.88 95 LEU A O 1
ATOM 741 N N . SER A 1 96 ? 19.298 -0.654 -10.631 1.00 91.94 96 SER A N 1
ATOM 742 C CA . SER A 1 96 ? 18.583 0.517 -11.151 1.00 91.94 96 SER A CA 1
ATOM 743 C C . SER A 1 96 ? 18.640 0.604 -12.684 1.00 91.94 96 SER A C 1
ATOM 745 O O . SER A 1 96 ? 17.611 0.823 -13.330 1.00 91.94 96 SER A O 1
ATOM 747 N N . LEU A 1 97 ? 19.812 0.386 -13.292 1.00 93.12 97 LEU A N 1
ATOM 748 C CA . LEU A 1 97 ? 19.975 0.386 -14.750 1.00 93.12 97 LEU A CA 1
ATOM 749 C C . LEU A 1 97 ? 19.244 -0.788 -15.415 1.00 93.12 97 LEU A C 1
ATOM 751 O O . LEU A 1 97 ? 18.594 -0.595 -16.447 1.00 93.12 97 LEU A O 1
ATOM 755 N N . ARG A 1 98 ? 19.278 -1.982 -14.809 1.00 94.19 98 ARG A N 1
ATOM 756 C CA . ARG A 1 98 ? 18.531 -3.155 -15.298 1.00 94.19 98 ARG A CA 1
ATOM 757 C C . ARG A 1 98 ? 17.017 -2.921 -15.251 1.00 94.19 98 ARG A C 1
ATOM 759 O O . ARG A 1 98 ? 16.336 -3.151 -16.250 1.00 94.19 98 ARG A O 1
ATOM 766 N N . ILE A 1 99 ? 16.502 -2.370 -14.148 1.00 92.19 99 ILE A N 1
ATOM 767 C CA . ILE A 1 99 ? 15.090 -1.969 -14.016 1.00 92.19 99 ILE A CA 1
ATOM 768 C C . ILE A 1 99 ? 14.727 -0.934 -15.087 1.00 92.19 99 ILE A C 1
ATOM 770 O O . ILE A 1 99 ? 13.726 -1.093 -15.787 1.00 92.19 99 ILE A O 1
ATOM 774 N N . ARG A 1 100 ? 15.558 0.101 -15.275 1.00 92.19 100 ARG A N 1
ATOM 775 C CA . ARG A 1 100 ? 15.345 1.128 -16.307 1.00 92.19 100 ARG A CA 1
ATOM 776 C C . ARG A 1 100 ? 15.258 0.521 -17.708 1.00 92.19 100 ARG A C 1
ATOM 778 O O . ARG A 1 100 ? 14.364 0.896 -18.461 1.00 92.19 100 ARG A O 1
ATOM 785 N N . SER A 1 101 ? 16.143 -0.415 -18.048 1.00 94.25 101 SER A N 1
ATOM 786 C CA . SER A 1 101 ? 16.125 -1.111 -19.342 1.00 94.25 101 SER A CA 1
ATOM 787 C C . SER A 1 101 ? 14.799 -1.841 -19.577 1.00 94.25 101 SER A C 1
ATOM 789 O O . SER A 1 101 ? 14.195 -1.707 -20.641 1.00 94.25 101 SER A O 1
ATOM 791 N N . MET A 1 102 ? 14.274 -2.537 -18.565 1.00 93.44 102 MET A N 1
ATOM 792 C CA . MET A 1 102 ? 12.985 -3.227 -18.682 1.00 93.44 102 MET A CA 1
ATOM 793 C C . MET A 1 102 ? 11.794 -2.271 -18.784 1.00 93.44 102 MET A C 1
ATOM 795 O O . MET A 1 102 ? 10.872 -2.522 -19.560 1.00 93.44 102 MET A O 1
ATOM 799 N N . ILE A 1 103 ? 11.828 -1.146 -18.067 1.00 92.06 103 ILE A N 1
ATOM 800 C CA . ILE A 1 103 ? 10.812 -0.094 -18.194 1.00 92.06 103 ILE A CA 1
ATOM 801 C C . ILE A 1 103 ? 10.783 0.457 -19.627 1.00 92.06 103 ILE A C 1
ATOM 803 O O . ILE A 1 103 ? 9.699 0.642 -20.175 1.00 92.06 103 ILE A O 1
ATOM 807 N N . LEU A 1 104 ? 11.949 0.680 -20.248 1.00 93.44 104 LEU A N 1
ATOM 808 C CA . LEU A 1 104 ? 12.047 1.134 -21.644 1.00 93.44 104 LEU A CA 1
ATOM 809 C C . LEU A 1 104 ? 11.507 0.097 -22.641 1.00 93.44 104 LEU A C 1
ATOM 811 O O . LEU 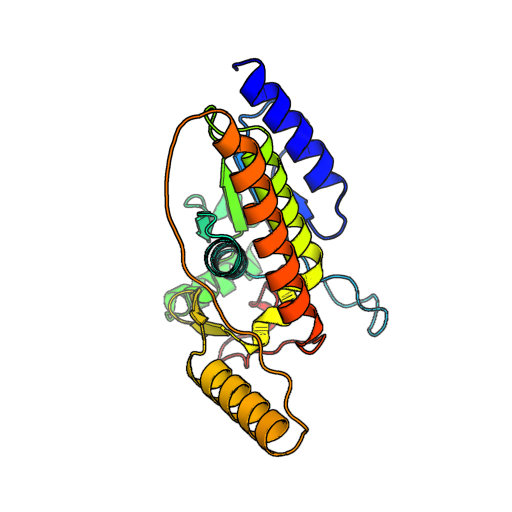A 1 104 ? 10.999 0.475 -23.690 1.00 93.44 104 LEU A O 1
ATOM 815 N N . LYS A 1 105 ? 11.541 -1.194 -22.289 1.00 93.81 105 LYS A N 1
ATOM 816 C CA . LYS A 1 105 ? 10.902 -2.285 -23.048 1.00 93.81 105 LYS A CA 1
ATOM 817 C C . LYS A 1 105 ? 9.385 -2.395 -22.817 1.00 93.81 105 LYS A C 1
ATOM 819 O O . LYS A 1 105 ? 8.765 -3.328 -23.313 1.00 93.81 105 LYS A O 1
ATOM 824 N N . GLY A 1 106 ? 8.786 -1.477 -22.057 1.00 93.31 106 GLY A N 1
ATOM 825 C CA . GLY A 1 106 ? 7.344 -1.422 -21.804 1.00 93.31 106 GLY A CA 1
ATOM 826 C C . GLY A 1 106 ? 6.896 -2.018 -20.468 1.00 93.31 106 GLY A C 1
ATOM 827 O O . GLY A 1 106 ? 5.733 -1.868 -20.108 1.00 93.31 106 GLY A O 1
ATOM 828 N N . TYR A 1 107 ? 7.790 -2.621 -19.679 1.00 93.31 107 TYR A N 1
ATOM 829 C CA . TYR A 1 107 ? 7.448 -3.216 -18.382 1.00 93.31 107 TYR A CA 1
ATOM 830 C C . TYR A 1 107 ? 7.432 -2.169 -17.257 1.00 93.31 107 TYR A C 1
ATOM 832 O O . TYR A 1 107 ? 8.228 -2.229 -16.316 1.00 93.31 107 TYR A O 1
ATOM 840 N N . SER A 1 108 ? 6.534 -1.175 -17.330 1.00 92.62 108 SER A N 1
ATOM 841 C CA . SER A 1 108 ? 6.458 -0.134 -16.287 1.00 92.62 108 SER A CA 1
ATOM 842 C C . SER A 1 108 ? 6.009 -0.669 -14.927 1.00 92.62 108 SER A C 1
ATOM 844 O O . SER A 1 108 ? 6.246 0.009 -13.928 1.00 92.62 108 SER A O 1
ATOM 846 N N . GLY A 1 109 ? 5.429 -1.871 -14.852 1.00 91.69 109 GLY A N 1
ATOM 847 C CA . GLY A 1 109 ? 5.089 -2.515 -13.583 1.00 91.69 109 GLY A CA 1
ATOM 848 C C . GLY A 1 109 ? 6.294 -2.842 -12.698 1.00 91.69 109 GLY A C 1
ATOM 849 O O . GLY A 1 109 ? 6.137 -2.973 -11.492 1.00 91.69 109 GLY A O 1
ATOM 850 N N . LEU A 1 110 ? 7.507 -2.892 -13.255 1.00 91.94 110 LEU A N 1
ATOM 851 C CA . LEU A 1 110 ? 8.737 -3.093 -12.481 1.00 91.94 110 LEU A CA 1
ATOM 852 C C . LEU A 1 110 ? 9.207 -1.832 -11.740 1.00 91.94 110 LEU A C 1
ATOM 854 O O . LEU A 1 110 ? 10.195 -1.885 -11.010 1.00 91.94 110 LEU A O 1
ATOM 858 N N . LYS A 1 111 ? 8.539 -0.685 -11.928 1.00 91.56 111 LYS A N 1
ATOM 859 C CA . LYS A 1 111 ? 8.908 0.561 -11.249 1.00 91.56 111 LYS A CA 1
ATOM 860 C C . LYS A 1 111 ? 8.805 0.385 -9.731 1.00 91.56 111 LYS A C 1
ATOM 862 O O . LYS A 1 111 ? 7.703 0.164 -9.224 1.00 91.56 111 LYS A O 1
ATOM 867 N N . PRO A 1 112 ? 9.914 0.548 -8.992 1.00 90.62 112 PRO A N 1
ATOM 868 C CA . PRO A 1 112 ? 9.892 0.410 -7.549 1.00 90.62 112 PRO A CA 1
ATOM 869 C C . PRO A 1 112 ? 9.108 1.570 -6.927 1.00 90.62 112 PRO A C 1
ATOM 871 O O . PRO A 1 112 ? 9.161 2.711 -7.394 1.00 90.62 112 PRO A O 1
ATOM 874 N N . GLY A 1 113 ? 8.361 1.286 -5.866 1.00 92.50 113 GLY A N 1
ATOM 875 C CA . GLY A 1 113 ? 7.471 2.262 -5.256 1.00 92.50 113 GLY A CA 1
ATOM 876 C C . GLY A 1 113 ? 6.915 1.800 -3.922 1.00 92.50 113 GLY A C 1
ATOM 877 O O . GLY A 1 113 ? 7.214 0.709 -3.445 1.00 92.50 113 GLY A O 1
ATOM 878 N N . TRP A 1 114 ? 6.092 2.648 -3.319 1.00 95.44 114 TRP A N 1
ATOM 879 C CA . TRP A 1 114 ? 5.526 2.424 -1.991 1.00 95.44 114 TRP A CA 1
ATOM 880 C C . TRP A 1 114 ? 4.109 2.976 -1.897 1.00 95.44 114 TRP A C 1
ATOM 882 O O . TRP A 1 114 ? 3.596 3.590 -2.838 1.00 95.44 114 TRP A O 1
ATOM 892 N N . THR A 1 115 ? 3.479 2.749 -0.750 1.00 97.25 115 THR A N 1
ATOM 893 C CA . THR A 1 115 ? 2.181 3.332 -0.417 1.00 97.25 115 THR A CA 1
ATOM 894 C C . THR A 1 115 ? 2.379 4.634 0.334 1.00 97.25 115 THR A C 1
ATOM 896 O O . THR A 1 115 ? 3.199 4.715 1.248 1.00 97.25 115 THR A O 1
ATOM 899 N N . ARG A 1 116 ? 1.611 5.657 -0.031 1.00 96.50 116 ARG A N 1
ATOM 900 C CA . ARG A 1 116 ? 1.552 6.945 0.647 1.00 96.50 116 ARG A CA 1
ATOM 901 C C . ARG A 1 116 ? 0.123 7.256 1.075 1.00 96.50 116 ARG A C 1
ATOM 903 O O . ARG A 1 116 ? -0.799 7.224 0.257 1.00 96.50 116 ARG A O 1
ATOM 910 N N . LEU A 1 117 ? -0.034 7.629 2.341 1.00 96.44 117 LEU A N 1
ATOM 911 C CA . LEU A 1 117 ? -1.303 8.036 2.939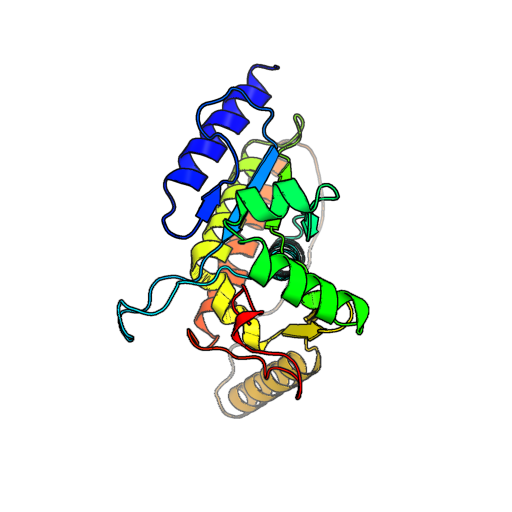 1.00 96.44 117 LEU A CA 1
ATOM 912 C C . LEU A 1 117 ? -1.118 9.330 3.740 1.00 96.44 1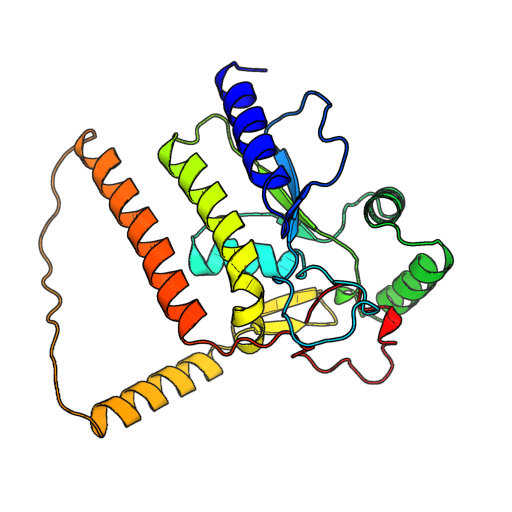17 LEU A C 1
ATOM 914 O O . LEU A 1 117 ? -0.065 9.554 4.334 1.00 96.44 117 LEU A O 1
ATOM 918 N N . SER A 1 118 ? -2.131 10.196 3.732 1.00 95.12 118 SER A N 1
ATOM 919 C CA . SER A 1 118 ? -2.163 11.433 4.514 1.00 95.12 118 SER A CA 1
ATOM 920 C C . SER A 1 118 ? -3.362 11.413 5.448 1.00 95.12 118 SER A C 1
ATOM 922 O O . SER A 1 118 ? -4.476 11.142 5.008 1.00 95.12 118 SER A O 1
ATOM 924 N N . PHE A 1 119 ? -3.138 11.727 6.721 1.00 94.50 119 PHE A N 1
ATOM 925 C CA . PHE A 1 119 ? -4.214 11.976 7.668 1.00 94.50 119 PHE A CA 1
ATOM 926 C C . PHE A 1 119 ? -4.567 13.460 7.628 1.00 94.50 119 PHE A C 1
ATOM 928 O O . PHE A 1 119 ? -3.828 14.300 8.138 1.00 94.50 119 PHE A O 1
ATOM 935 N N . SER A 1 120 ? -5.676 13.794 6.977 1.00 91.12 120 SER A N 1
ATOM 936 C CA . SER A 1 120 ? -6.132 15.179 6.873 1.00 91.12 120 SER A CA 1
ATOM 937 C C . SER A 1 120 ? -6.553 15.740 8.235 1.00 91.12 120 SER A C 1
ATOM 939 O O . SER A 1 120 ? -7.064 15.016 9.089 1.00 91.12 120 SER A O 1
ATOM 941 N N . TYR A 1 121 ? -6.381 17.051 8.427 1.00 86.94 121 TYR A N 1
ATOM 942 C CA . TYR A 1 121 ? -6.657 17.731 9.701 1.00 86.94 121 TYR A CA 1
ATOM 943 C C . TYR A 1 121 ? -8.117 17.602 10.178 1.00 86.94 121 TYR A C 1
ATOM 945 O O . TYR A 1 121 ? -8.390 17.704 11.373 1.00 86.94 121 TYR A O 1
ATOM 953 N N . TYR A 1 122 ? -9.052 17.375 9.250 1.00 90.19 122 TYR A N 1
ATOM 954 C CA . TYR A 1 122 ? -10.483 17.246 9.521 1.00 90.19 122 TYR A CA 1
ATOM 955 C C . TYR A 1 122 ? -10.931 15.816 9.860 1.00 90.19 122 TYR A C 1
ATOM 957 O O . TYR A 1 122 ? -12.101 15.630 10.187 1.00 90.19 122 TYR A O 1
ATOM 965 N N . LEU A 1 123 ? -10.043 14.813 9.805 1.00 91.88 123 LEU A N 1
ATOM 966 C CA . LEU A 1 123 ? -10.399 13.433 10.152 1.00 91.88 123 LEU A CA 1
ATOM 967 C C . LEU A 1 123 ? -10.867 13.340 11.601 1.00 91.88 123 LEU A C 1
ATOM 969 O O . LEU A 1 123 ? -10.187 13.817 12.512 1.00 91.88 123 LEU A O 1
ATOM 973 N N . SER A 1 124 ? -11.995 12.676 11.826 1.00 92.88 124 SER A N 1
ATOM 974 C CA . SER A 1 124 ? -12.439 12.277 13.161 1.00 92.88 124 SER A CA 1
ATOM 975 C C . SER A 1 124 ? -11.459 11.287 13.803 1.00 92.88 124 SER A C 1
ATOM 977 O O . SER A 1 124 ? -10.634 10.649 13.138 1.00 92.88 124 SER A O 1
ATOM 979 N N . LYS A 1 125 ? -11.538 11.139 15.129 1.00 92.81 125 LYS A N 1
ATOM 980 C CA . LYS A 1 125 ? -10.697 10.183 15.866 1.00 92.81 125 LYS A CA 1
ATOM 981 C C . LYS A 1 125 ? -11.008 8.744 15.443 1.00 92.81 125 LYS A C 1
ATOM 983 O O . LYS A 1 125 ? -10.116 7.897 15.436 1.00 92.81 125 LYS A O 1
ATOM 988 N N . GLU A 1 126 ? -12.258 8.481 15.090 1.00 93.69 126 GLU A N 1
ATOM 989 C CA . GLU A 1 126 ? -12.786 7.194 14.657 1.00 93.69 126 GLU A CA 1
ATOM 990 C C . GLU A 1 126 ? -12.242 6.836 13.271 1.00 93.69 126 GLU A C 1
ATOM 992 O O . GLU A 1 126 ? -11.680 5.756 13.109 1.00 93.69 126 GLU A O 1
ATOM 997 N N . GLU A 1 127 ? -12.300 7.762 12.307 1.00 95.00 127 GLU A N 1
ATOM 998 C CA . GLU A 1 127 ? -11.708 7.574 10.974 1.00 95.00 127 GLU A CA 1
ATOM 999 C C . GLU A 1 127 ? -10.194 7.373 11.056 1.00 95.00 127 GLU A C 1
ATOM 1001 O O . GLU A 1 127 ? -9.652 6.468 10.425 1.00 95.00 127 GLU A O 1
ATOM 1006 N N . PHE A 1 128 ? -9.503 8.168 11.878 1.00 95.50 128 PHE A N 1
ATOM 1007 C CA . PHE A 1 128 ? -8.065 8.017 12.098 1.00 95.50 128 PHE A CA 1
ATOM 1008 C C . PHE A 1 128 ? -7.709 6.610 12.605 1.00 95.50 128 PHE A C 1
ATOM 1010 O O . PHE A 1 128 ? -6.809 5.953 12.074 1.00 95.50 128 PHE A O 1
ATOM 1017 N N . LYS A 1 129 ? -8.443 6.114 13.610 1.00 95.69 129 LYS A N 1
ATOM 1018 C CA . LYS A 1 129 ? -8.261 4.757 14.145 1.00 95.69 129 LYS A CA 1
ATOM 1019 C C . LYS A 1 129 ? -8.588 3.682 13.112 1.00 95.69 129 LYS A C 1
ATOM 1021 O O . LYS A 1 129 ? -7.846 2.706 13.036 1.00 95.69 129 LYS A O 1
ATOM 1026 N N . PHE A 1 130 ? -9.661 3.861 12.345 1.00 96.94 130 PHE A N 1
ATOM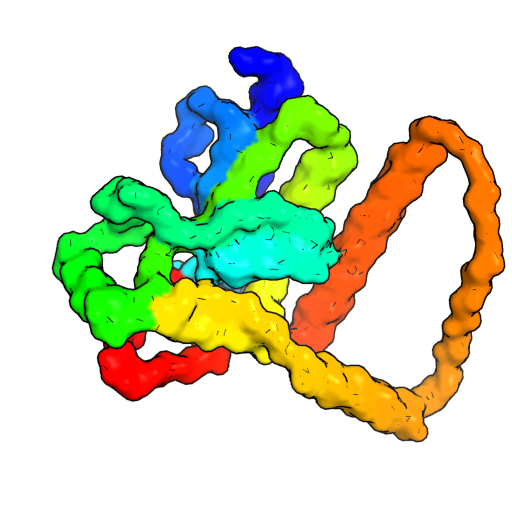 1027 C CA . PHE A 1 130 ? -10.080 2.931 11.300 1.00 96.94 130 PHE A CA 1
ATOM 1028 C C . PHE A 1 130 ? -9.026 2.808 10.199 1.00 96.94 130 PHE A C 1
ATOM 1030 O O . PHE A 1 130 ? -8.657 1.696 9.834 1.00 96.94 130 PHE A O 1
ATOM 1037 N N . ILE A 1 131 ? -8.463 3.928 9.737 1.00 97.81 131 ILE A N 1
ATOM 1038 C CA . ILE A 1 131 ? -7.397 3.923 8.727 1.00 97.81 131 ILE A CA 1
ATOM 1039 C C . ILE A 1 131 ? -6.164 3.168 9.235 1.00 97.81 131 ILE A C 1
ATOM 1041 O O . ILE A 1 131 ? -5.600 2.353 8.507 1.00 97.81 131 ILE A O 1
ATOM 1045 N N . LEU A 1 132 ? -5.752 3.392 10.487 1.00 97.50 132 LEU A N 1
ATOM 1046 C CA . LEU A 1 132 ? -4.633 2.649 11.075 1.00 97.50 132 LEU A CA 1
ATOM 1047 C C . LEU A 1 132 ? -4.937 1.151 11.198 1.00 97.50 132 LEU A C 1
ATOM 1049 O O . LEU A 1 132 ? -4.093 0.338 10.833 1.00 97.50 132 LEU A O 1
ATOM 1053 N N . ALA A 1 133 ? -6.147 0.792 11.636 1.00 97.88 133 ALA A N 1
ATOM 1054 C CA . ALA A 1 133 ? -6.579 -0.601 11.721 1.00 97.88 133 ALA A CA 1
ATOM 1055 C C . ALA A 1 133 ? -6.618 -1.281 10.341 1.00 97.88 133 ALA A C 1
ATOM 1057 O O . ALA A 1 133 ? -6.235 -2.440 10.217 1.00 97.88 133 ALA A O 1
ATOM 1058 N N . ALA A 1 134 ? -7.011 -0.563 9.286 1.00 98.31 134 ALA A N 1
ATOM 1059 C CA . ALA A 1 134 ? -6.980 -1.061 7.912 1.00 98.31 134 ALA A CA 1
ATOM 1060 C C . ALA A 1 134 ? -5.544 -1.308 7.413 1.00 98.31 134 ALA A C 1
ATOM 1062 O O . ALA A 1 134 ? -5.280 -2.318 6.760 1.00 98.31 134 ALA A O 1
ATOM 1063 N N . ILE A 1 135 ? -4.591 -0.428 7.746 1.00 98.31 135 ILE A N 1
ATOM 1064 C CA . ILE A 1 135 ? -3.168 -0.644 7.434 1.00 98.31 135 ILE A CA 1
ATOM 1065 C C . ILE A 1 135 ? -2.643 -1.881 8.176 1.00 98.31 135 ILE A C 1
ATOM 1067 O O . ILE A 1 135 ? -2.007 -2.737 7.564 1.00 98.31 135 ILE A O 1
ATOM 1071 N N . GLU A 1 136 ? -2.936 -2.004 9.472 1.00 97.88 136 GLU A N 1
ATOM 1072 C CA . GLU A 1 136 ? -2.546 -3.149 10.309 1.00 97.88 136 GLU A CA 1
ATOM 1073 C C . GLU A 1 136 ? -3.177 -4.462 9.817 1.00 97.88 136 GLU A C 1
ATOM 1075 O O . GLU A 1 136 ? -2.516 -5.505 9.794 1.00 97.88 136 GLU A O 1
ATOM 1080 N N . PHE A 1 137 ? -4.427 -4.407 9.351 1.00 97.88 137 PHE A N 1
ATOM 1081 C CA . PHE A 1 137 ? -5.110 -5.524 8.711 1.00 97.88 137 PHE A CA 1
ATOM 1082 C C . PHE A 1 137 ? -4.365 -5.985 7.458 1.00 97.88 137 PHE A C 1
ATOM 1084 O O . PHE A 1 137 ? -4.040 -7.165 7.338 1.00 97.88 137 PHE A O 1
ATOM 1091 N N . ILE A 1 138 ? -4.043 -5.069 6.538 1.00 97.69 138 ILE A N 1
ATOM 1092 C CA . ILE A 1 138 ? -3.309 -5.412 5.309 1.00 97.69 138 ILE A CA 1
ATOM 1093 C C . ILE A 1 138 ? -1.908 -5.928 5.652 1.00 97.69 138 ILE A C 1
ATOM 1095 O O . ILE A 1 138 ? -1.424 -6.855 5.010 1.00 97.69 138 ILE A O 1
ATOM 1099 N N . ALA A 1 139 ? -1.274 -5.396 6.696 1.00 96.50 139 ALA A N 1
ATOM 1100 C CA . ALA A 1 139 ? 0.009 -5.892 7.178 1.00 96.50 139 ALA A CA 1
ATOM 1101 C C . ALA A 1 139 ? -0.054 -7.314 7.758 1.00 96.50 139 ALA A C 1
ATOM 1103 O O . ALA A 1 139 ? 0.961 -8.005 7.798 1.00 96.50 139 ALA A O 1
ATOM 1104 N N . SER A 1 140 ? -1.232 -7.764 8.188 1.00 95.19 140 SER A N 1
ATOM 1105 C CA . SER A 1 140 ? -1.439 -9.105 8.746 1.00 95.19 140 SER A CA 1
ATOM 1106 C C . SER A 1 140 ? -1.949 -10.105 7.707 1.00 95.19 140 SER A C 1
ATOM 1108 O O . SER A 1 140 ? -1.585 -11.275 7.744 1.00 95.19 140 SER A O 1
ATOM 1110 N N . TYR A 1 141 ? -2.793 -9.654 6.780 1.00 95.19 141 TYR A N 1
ATOM 1111 C CA . TYR A 1 141 ? -3.575 -10.531 5.906 1.00 95.19 141 TYR A CA 1
ATOM 1112 C C . TYR A 1 141 ? -3.497 -10.175 4.419 1.00 95.19 141 TYR A C 1
ATOM 1114 O O . TYR A 1 141 ? -4.038 -10.900 3.590 1.00 95.19 141 TYR A O 1
ATOM 1122 N N . GLY A 1 142 ? -2.859 -9.062 4.051 1.00 94.81 142 GLY A N 1
ATOM 1123 C CA . GLY A 1 142 ? -2.904 -8.513 2.694 1.00 94.81 142 GLY A CA 1
ATOM 1124 C C . GLY A 1 142 ? -2.371 -9.458 1.618 1.00 94.81 142 GLY A C 1
ATOM 1125 O O . GLY A 1 142 ? -2.913 -9.488 0.516 1.00 94.81 142 GLY A O 1
ATOM 1126 N N . HIS A 1 143 ? -1.360 -10.271 1.933 1.00 92.31 143 HIS A N 1
ATOM 1127 C CA . HIS A 1 143 ? -0.798 -11.257 1.002 1.00 92.31 143 HIS A CA 1
ATOM 1128 C C . HIS A 1 143 ? -1.815 -12.328 0.597 1.00 92.31 143 HIS A C 1
ATOM 1130 O O . HIS A 1 143 ? -1.830 -12.740 -0.559 1.00 92.31 143 HIS A O 1
ATOM 1136 N N . ARG A 1 144 ? -2.741 -12.696 1.489 1.00 92.12 144 ARG A N 1
ATOM 1137 C CA . ARG A 1 144 ? -3.784 -13.696 1.205 1.00 92.12 144 ARG A CA 1
ATOM 1138 C C . ARG A 1 144 ? -4.738 -13.274 0.092 1.00 92.12 144 ARG A C 1
ATOM 1140 O O . ARG A 1 144 ? -5.364 -14.121 -0.534 1.00 92.12 144 ARG A O 1
ATOM 1147 N N . PHE A 1 145 ? -4.834 -11.975 -0.192 1.00 92.81 145 PHE A N 1
ATOM 1148 C CA . PHE A 1 145 ? -5.674 -11.449 -1.267 1.00 92.81 145 PHE A CA 1
ATOM 1149 C C . PHE A 1 145 ? -5.017 -11.531 -2.648 1.00 92.81 145 PHE A C 1
ATOM 1151 O O . PHE A 1 145 ? -5.725 -11.378 -3.641 1.00 92.81 145 PHE A O 1
ATOM 1158 N N . LEU A 1 146 ? -3.707 -11.790 -2.756 1.00 91.38 146 LEU A N 1
ATOM 1159 C CA . LEU A 1 146 ? -2.993 -11.843 -4.042 1.00 91.38 146 LEU A CA 1
ATOM 1160 C C . LEU A 1 146 ? -3.679 -12.726 -5.106 1.00 91.38 146 LEU A C 1
ATOM 1162 O O . LEU A 1 146 ? -3.840 -12.248 -6.234 1.00 91.38 146 LEU A O 1
ATOM 1166 N N . PRO A 1 147 ? -4.186 -13.939 -4.789 1.00 88.69 147 PRO A N 1
ATOM 1167 C CA . PRO A 1 147 ? -4.861 -14.796 -5.769 1.00 88.69 147 PRO A CA 1
ATOM 1168 C C . PRO A 1 147 ? -6.109 -14.169 -6.410 1.00 88.69 147 PRO A C 1
ATOM 1170 O O . PRO A 1 147 ? -6.470 -14.514 -7.540 1.00 88.69 147 PRO A O 1
ATOM 1173 N N . LEU A 1 148 ? -6.761 -13.228 -5.719 1.00 89.75 148 LEU A N 1
ATOM 1174 C CA . LEU A 1 148 ? -7.967 -12.554 -6.202 1.00 89.75 148 LEU A CA 1
ATOM 1175 C C . LEU A 1 148 ? -7.671 -11.428 -7.196 1.00 89.75 148 LEU A C 1
ATOM 1177 O O . LEU A 1 148 ? -8.588 -10.918 -7.843 1.00 89.75 148 LEU A O 1
ATOM 1181 N N . TYR A 1 149 ? -6.408 -11.038 -7.354 1.00 91.81 149 TYR A N 1
ATOM 1182 C CA . TYR A 1 149 ? -6.017 -9.940 -8.224 1.00 91.81 149 TYR A CA 1
ATOM 1183 C C . TYR A 1 149 ? -5.095 -10.406 -9.353 1.00 91.81 149 TYR A C 1
ATOM 1185 O O . TYR A 1 149 ? -4.433 -11.445 -9.314 1.00 91.81 149 TYR A O 1
ATOM 1193 N N . LYS A 1 150 ? -5.107 -9.655 -10.449 1.00 91.75 150 LYS A N 1
ATOM 1194 C CA . LYS A 1 150 ? -4.192 -9.817 -11.575 1.00 91.75 150 LYS A CA 1
ATOM 1195 C C . LYS A 1 150 ? -3.296 -8.591 -11.643 1.00 91.75 150 LYS A C 1
ATOM 1197 O O . LYS A 1 150 ? -3.808 -7.474 -11.748 1.00 91.75 150 LYS A O 1
ATOM 1202 N N . PHE A 1 151 ? -1.990 -8.825 -11.613 1.00 93.56 151 PHE A N 1
ATOM 1203 C CA . PHE A 1 151 ? -0.991 -7.802 -11.868 1.00 93.56 151 PHE A CA 1
ATOM 1204 C C . PHE A 1 151 ? -0.791 -7.609 -13.373 1.00 93.56 151 PHE A C 1
ATOM 1206 O O . PHE A 1 151 ? -0.675 -8.576 -14.131 1.00 93.56 151 PHE A O 1
ATOM 1213 N N . ASP A 1 152 ? -0.778 -6.356 -13.807 1.00 93.38 152 ASP A N 1
ATOM 1214 C CA . ASP A 1 152 ? -0.457 -5.956 -15.167 1.00 93.38 152 ASP A CA 1
ATOM 1215 C C . ASP A 1 152 ? 0.996 -5.475 -15.222 1.00 93.38 152 ASP A C 1
ATOM 1217 O O . ASP A 1 152 ? 1.335 -4.399 -14.739 1.00 93.38 152 ASP A O 1
ATOM 1221 N N . TRP A 1 153 ? 1.861 -6.283 -15.830 1.00 92.94 153 TRP A N 1
ATOM 1222 C CA . TRP A 1 153 ? 3.294 -6.012 -15.938 1.00 92.94 153 TRP A CA 1
ATOM 1223 C C . TRP A 1 153 ? 3.636 -4.775 -16.775 1.00 92.94 153 TRP A C 1
ATOM 1225 O O . TRP A 1 153 ? 4.703 -4.181 -16.592 1.00 92.94 153 TRP A O 1
ATOM 1235 N N . ILE A 1 154 ? 2.744 -4.374 -17.681 1.00 93.69 154 ILE A N 1
ATOM 1236 C CA . ILE A 1 154 ? 2.953 -3.222 -18.556 1.00 93.69 154 ILE A CA 1
ATOM 1237 C C . ILE A 1 154 ? 2.645 -1.937 -17.798 1.00 93.69 154 ILE A C 1
ATOM 1239 O O . ILE A 1 154 ? 3.440 -1.004 -17.826 1.00 93.69 154 ILE A O 1
ATOM 1243 N N . THR A 1 155 ? 1.529 -1.892 -17.070 1.00 92.25 155 THR A N 1
ATOM 1244 C CA . THR A 1 155 ? 1.058 -0.670 -16.390 1.00 92.25 155 THR A CA 1
ATOM 1245 C C . THR A 1 155 ? 1.459 -0.585 -14.914 1.00 92.25 155 THR A C 1
ATOM 1247 O O . THR A 1 155 ? 1.564 0.510 -14.357 1.00 92.25 155 THR A O 1
ATOM 1250 N N . GLY A 1 156 ? 1.698 -1.726 -14.268 1.00 92.00 156 GLY A N 1
ATOM 1251 C CA . GLY A 1 156 ? 1.850 -1.863 -12.819 1.00 92.00 156 GLY A CA 1
ATOM 1252 C C . GLY A 1 156 ? 0.528 -1.898 -12.050 1.00 92.00 156 GLY A C 1
ATOM 1253 O O . GLY A 1 156 ? 0.534 -1.816 -10.818 1.00 92.00 156 GLY A O 1
ATOM 1254 N N . ASP A 1 157 ? -0.608 -1.969 -12.748 1.00 93.19 157 ASP A N 1
ATOM 1255 C CA . ASP A 1 157 ? -1.924 -1.976 -12.120 1.00 93.19 157 ASP A CA 1
ATOM 1256 C C . ASP A 1 157 ? -2.348 -3.341 -11.592 1.00 93.19 157 ASP A C 1
ATOM 1258 O O . ASP A 1 157 ? -1.964 -4.396 -12.093 1.00 93.19 157 ASP A O 1
ATOM 1262 N N . TRP A 1 158 ? -3.206 -3.292 -10.575 1.00 94.00 158 TRP A N 1
ATOM 1263 C CA . TRP A 1 158 ? -3.817 -4.460 -9.959 1.00 94.00 158 TRP A CA 1
ATOM 1264 C C . TRP A 1 158 ? -5.313 -4.447 -10.243 1.00 94.00 158 TRP A C 1
ATOM 1266 O O . TRP A 1 158 ? -6.031 -3.531 -9.835 1.00 94.00 158 TRP A O 1
ATOM 1276 N N . LYS A 1 159 ? -5.788 -5.466 -10.960 1.00 92.75 159 LYS A N 1
ATOM 1277 C CA . LYS A 1 159 ? -7.197 -5.611 -11.338 1.00 92.75 159 LYS A CA 1
ATOM 1278 C C . LYS A 1 159 ? -7.820 -6.779 -10.598 1.00 92.75 159 LYS A C 1
ATOM 1280 O O . LYS A 1 159 ? -7.271 -7.878 -10.590 1.00 92.75 159 LYS A O 1
ATOM 1285 N N . PHE A 1 160 ? -8.984 -6.540 -10.009 1.00 90.00 160 PHE A N 1
ATOM 1286 C CA . PHE A 1 160 ? -9.745 -7.583 -9.342 1.00 90.00 160 PHE A CA 1
ATOM 1287 C C . PHE A 1 160 ? -10.244 -8.635 -10.346 1.00 90.00 160 PHE A C 1
ATOM 1289 O O . PHE A 1 160 ? -10.833 -8.288 -11.376 1.00 90.00 160 PHE A O 1
ATOM 1296 N N . ARG A 1 161 ? -10.039 -9.925 -10.060 1.00 85.44 161 ARG A N 1
ATOM 1297 C CA . ARG A 1 161 ? -10.494 -11.035 -10.908 1.00 85.44 161 ARG A CA 1
ATOM 1298 C C . ARG A 1 161 ? -11.974 -11.319 -10.641 1.00 85.44 161 ARG A C 1
ATOM 1300 O O . ARG A 1 161 ? -12.319 -12.243 -9.915 1.00 85.44 161 ARG A O 1
ATOM 1307 N N . LYS A 1 162 ? -12.869 -10.558 -11.282 1.00 72.62 162 LYS A N 1
ATOM 1308 C CA . LYS A 1 162 ? -14.334 -10.736 -11.151 1.00 72.62 162 LYS A CA 1
ATOM 1309 C C . LYS A 1 162 ? -14.803 -12.185 -11.384 1.00 72.62 162 LYS A C 1
ATOM 1311 O O . LYS A 1 162 ? -15.737 -12.630 -10.728 1.00 72.62 162 LYS A O 1
ATOM 1316 N N . GLN A 1 163 ? -14.144 -12.921 -12.284 1.00 60.50 163 GLN A N 1
ATOM 1317 C CA . GLN A 1 163 ? -14.463 -14.323 -12.581 1.00 60.50 163 GLN A CA 1
ATOM 1318 C C . GLN A 1 163 ? -14.199 -15.267 -11.395 1.00 60.50 163 GLN A C 1
ATOM 1320 O O . GLN A 1 163 ? -14.923 -16.240 -11.230 1.00 60.50 163 GLN A O 1
ATOM 1325 N N . VAL A 1 164 ? -13.186 -14.972 -10.571 1.00 60.47 164 VAL A N 1
ATOM 1326 C CA . VAL A 1 164 ? -12.815 -15.796 -9.408 1.00 60.47 164 VAL A CA 1
ATOM 1327 C C . VAL A 1 164 ? -13.876 -15.681 -8.320 1.00 60.47 164 VAL A C 1
ATOM 1329 O O . VAL A 1 164 ? -14.258 -16.701 -7.765 1.00 60.47 164 VAL A O 1
ATOM 1332 N N . ILE A 1 165 ? -14.435 -14.483 -8.104 1.00 61.50 165 ILE A N 1
ATOM 1333 C CA . ILE A 1 165 ? -15.602 -14.325 -7.227 1.00 61.50 165 ILE A CA 1
ATOM 1334 C C . ILE A 1 165 ? -16.824 -15.019 -7.805 1.00 61.50 165 ILE A C 1
ATOM 1336 O O . ILE A 1 165 ? -17.491 -15.714 -7.063 1.00 61.50 165 ILE A O 1
ATOM 1340 N N . LYS A 1 166 ? -17.130 -14.877 -9.103 1.00 54.28 166 LYS A N 1
ATOM 1341 C CA . LYS A 1 166 ? -18.267 -15.615 -9.680 1.00 54.28 166 LYS A CA 1
ATOM 1342 C C . LYS A 1 166 ? -18.122 -17.116 -9.452 1.00 54.28 166 LYS A C 1
ATOM 1344 O O . LYS A 1 166 ? -19.082 -17.744 -9.050 1.00 54.28 166 LYS A O 1
ATOM 1349 N N . TYR A 1 167 ? -16.925 -17.667 -9.640 1.00 57.56 167 TYR A N 1
ATOM 1350 C CA . TYR A 1 167 ? -16.662 -19.073 -9.360 1.00 57.56 167 TYR A CA 1
ATOM 1351 C C . TYR A 1 167 ? -16.756 -19.411 -7.866 1.00 57.56 167 TYR A C 1
ATOM 1353 O O . TYR A 1 167 ? -17.327 -20.435 -7.533 1.00 57.56 167 TYR A O 1
ATOM 1361 N N . GLN A 1 168 ? -16.234 -18.571 -6.967 1.00 59.88 168 GLN A N 1
ATOM 1362 C CA . GLN A 1 168 ? -16.334 -18.788 -5.518 1.00 59.88 168 GLN A CA 1
ATOM 1363 C C . GLN A 1 168 ? -17.771 -18.670 -5.012 1.00 59.88 168 GLN A C 1
ATOM 1365 O O . GLN A 1 168 ? -18.186 -19.541 -4.272 1.00 59.88 168 GLN A O 1
ATOM 1370 N N . ILE A 1 169 ? -18.536 -17.675 -5.465 1.00 61.25 169 ILE A N 1
ATOM 1371 C CA . ILE A 1 169 ? -19.967 -17.529 -5.171 1.00 61.25 169 ILE A CA 1
ATOM 1372 C C . ILE A 1 169 ? -20.730 -18.722 -5.734 1.00 61.25 169 ILE A C 1
ATOM 1374 O O . ILE A 1 169 ? -21.478 -19.339 -5.002 1.00 61.25 169 ILE A O 1
ATOM 1378 N N . MET A 1 170 ? -20.506 -19.106 -6.995 1.00 53.56 170 MET A N 1
ATOM 1379 C CA . MET A 1 170 ? -21.176 -20.273 -7.583 1.00 53.56 170 MET A CA 1
ATOM 1380 C C . MET A 1 170 ? -20.774 -21.582 -6.897 1.00 53.56 170 MET A C 1
ATOM 1382 O O . MET A 1 170 ? -21.572 -22.508 -6.841 1.00 53.56 170 MET A O 1
ATOM 1386 N N . LYS A 1 171 ? -19.543 -21.679 -6.383 1.00 57.28 171 LYS A N 1
ATOM 1387 C CA . LYS A 1 171 ? -19.070 -22.827 -5.608 1.00 57.28 171 LYS A CA 1
ATOM 1388 C C . LYS A 1 171 ? -19.678 -22.833 -4.207 1.00 57.28 171 LYS A C 1
ATOM 1390 O O . LYS A 1 171 ? -20.148 -23.872 -3.788 1.00 57.28 171 LYS A O 1
ATOM 1395 N N . GLU A 1 172 ? -19.725 -21.694 -3.523 1.00 58.12 172 GLU A N 1
ATOM 1396 C CA . GLU A 1 172 ? -20.415 -21.541 -2.241 1.00 58.12 172 GLU A CA 1
ATOM 1397 C C . GLU A 1 172 ? -21.915 -21.803 -2.395 1.00 58.12 172 GLU A C 1
ATOM 1399 O O . GLU A 1 172 ? -22.470 -22.490 -1.559 1.00 58.12 172 GLU A O 1
ATOM 1404 N N . GLU A 1 173 ? -22.561 -21.348 -3.473 1.00 60.12 173 GLU A N 1
ATOM 1405 C CA . GLU A 1 173 ? -23.955 -21.663 -3.824 1.00 60.12 173 GLU A CA 1
ATOM 1406 C C . GLU A 1 173 ? -24.147 -23.153 -4.127 1.00 60.12 173 GLU A C 1
ATOM 1408 O O . GLU A 1 173 ? -25.159 -23.721 -3.731 1.00 60.12 173 GLU A O 1
ATOM 1413 N N . LEU A 1 174 ? -23.186 -23.805 -4.792 1.00 49.44 174 LEU A N 1
ATOM 1414 C CA . LEU A 1 174 ? -23.190 -25.252 -5.024 1.00 49.44 174 LEU A CA 1
ATOM 1415 C C . LEU A 1 174 ? -22.998 -26.034 -3.712 1.00 49.44 174 LEU A C 1
ATOM 1417 O O . LEU A 1 174 ? -23.669 -27.041 -3.488 1.00 49.44 174 LEU A O 1
ATOM 1421 N N . ASP A 1 175 ? -22.129 -25.548 -2.828 1.00 54.09 175 ASP A N 1
ATOM 1422 C CA . ASP A 1 175 ? -21.866 -26.109 -1.501 1.00 54.09 175 ASP A CA 1
ATOM 1423 C C . ASP A 1 175 ? -23.072 -25.865 -0.555 1.00 54.09 175 ASP A C 1
ATOM 1425 O O . ASP A 1 175 ? -23.424 -26.736 0.236 1.00 54.09 175 ASP A O 1
ATOM 1429 N N . LEU A 1 176 ? -23.788 -24.737 -0.691 1.00 57.91 176 LEU A N 1
ATOM 1430 C CA . LEU A 1 176 ? -25.044 -24.428 0.016 1.00 57.91 176 LEU A CA 1
ATOM 1431 C C . LEU A 1 176 ? -26.216 -25.263 -0.515 1.00 57.91 176 LEU A C 1
ATOM 1433 O O . LEU A 1 176 ? -27.028 -25.772 0.253 1.00 57.91 176 LEU A O 1
ATOM 1437 N N . ALA A 1 177 ? -26.304 -25.437 -1.836 1.00 56.94 177 ALA A N 1
ATOM 1438 C CA . ALA A 1 177 ? -27.309 -26.281 -2.481 1.00 56.94 177 ALA A CA 1
ATOM 1439 C C . ALA A 1 177 ? -27.133 -27.765 -2.122 1.00 56.94 177 ALA A C 1
ATOM 1441 O O . ALA A 1 177 ? -28.084 -28.540 -2.220 1.00 56.94 177 ALA A O 1
ATOM 1442 N N . THR A 1 178 ? -25.935 -28.156 -1.681 1.00 51.84 178 THR A N 1
ATOM 1443 C CA . THR A 1 178 ? -25.616 -29.503 -1.192 1.00 51.84 178 THR A CA 1
ATOM 1444 C C . THR A 1 178 ? -25.590 -29.611 0.342 1.00 51.84 178 THR A C 1
ATOM 1446 O O . THR A 1 178 ? -25.447 -30.718 0.860 1.00 51.84 178 THR A O 1
ATOM 1449 N N . GLY A 1 179 ? -25.818 -28.516 1.085 1.00 42.38 179 GLY A N 1
ATOM 1450 C CA . GLY A 1 179 ? -25.744 -28.467 2.550 1.00 42.38 179 GLY A CA 1
ATOM 1451 C C . GLY A 1 179 ? -26.719 -27.476 3.205 1.00 42.38 179 GLY A C 1
ATOM 1452 O O . GLY A 1 179 ? -26.421 -26.297 3.330 1.00 42.38 179 GLY A O 1
ATOM 1453 N N . ILE A 1 180 ? -27.861 -28.014 3.652 1.00 42.47 180 ILE A N 1
ATOM 1454 C CA . ILE A 1 180 ? -28.833 -27.567 4.680 1.00 42.47 180 ILE A CA 1
ATOM 1455 C C . ILE A 1 180 ? -28.929 -26.050 5.002 1.00 42.47 180 ILE A C 1
ATOM 1457 O O . ILE A 1 180 ? -28.093 -25.445 5.667 1.00 42.47 180 ILE A O 1
ATOM 1461 N N . ASP A 1 181 ? -30.095 -25.536 4.605 1.00 40.03 181 ASP A N 1
ATOM 1462 C CA . ASP A 1 181 ? -30.784 -24.255 4.812 1.00 40.03 181 ASP A CA 1
ATOM 1463 C C . ASP A 1 181 ? -30.602 -23.558 6.185 1.00 40.03 181 ASP A C 1
ATOM 1465 O O . ASP A 1 181 ? -31.013 -24.088 7.216 1.00 40.03 181 ASP A O 1
ATOM 1469 N N . LEU A 1 182 ? -30.112 -22.308 6.188 1.00 33.31 182 LEU A N 1
ATOM 1470 C CA . LEU A 1 182 ? -30.392 -21.313 7.237 1.00 33.31 182 LEU A CA 1
ATOM 1471 C C . LEU A 1 182 ? -30.538 -19.912 6.616 1.00 33.31 182 LEU A C 1
ATOM 1473 O O . LEU A 1 182 ? -29.574 -19.187 6.367 1.00 33.31 182 LEU A O 1
ATOM 1477 N N . ARG A 1 183 ? -31.796 -19.539 6.372 1.00 34.72 183 ARG A N 1
ATOM 1478 C CA . ARG A 1 183 ? -32.251 -18.229 5.887 1.00 34.72 183 ARG A CA 1
ATOM 1479 C C . ARG A 1 183 ? -31.873 -17.098 6.848 1.00 34.72 183 ARG A C 1
ATOM 1481 O O . ARG A 1 183 ? -32.206 -17.155 8.028 1.00 34.72 183 ARG A O 1
ATOM 1488 N N . VAL A 1 184 ? -31.323 -16.006 6.314 1.00 31.69 184 VAL A N 1
ATOM 1489 C CA . VAL A 1 184 ? -31.332 -14.693 6.981 1.00 31.69 184 VAL A CA 1
ATOM 1490 C C . VAL A 1 184 ? -32.066 -13.704 6.081 1.00 31.69 184 VAL A C 1
ATOM 1492 O O . VAL A 1 184 ? -31.600 -13.357 4.998 1.00 31.69 184 VAL A O 1
ATOM 1495 N N . GLN A 1 185 ? -33.250 -13.288 6.531 1.00 29.66 185 GLN A N 1
ATOM 1496 C CA . GLN A 1 185 ? -34.053 -12.231 5.921 1.00 29.66 185 GLN A CA 1
ATOM 1497 C C . GLN A 1 185 ? -33.395 -10.867 6.171 1.00 29.66 185 GLN A C 1
ATOM 1499 O O . GLN A 1 185 ? -33.040 -10.538 7.302 1.00 29.66 185 GLN A O 1
ATOM 1504 N N . TYR A 1 186 ? -33.251 -10.073 5.111 1.00 25.05 186 TYR A N 1
ATOM 1505 C CA . TYR A 1 186 ? -32.916 -8.654 5.194 1.00 25.05 186 TYR A CA 1
ATOM 1506 C C . TYR A 1 186 ? -34.217 -7.866 5.342 1.00 25.05 186 TYR A C 1
ATOM 1508 O O . TYR A 1 186 ? -35.015 -7.831 4.407 1.00 25.05 186 TYR A O 1
ATOM 1516 N N . ASP A 1 187 ? -34.417 -7.242 6.501 1.00 29.08 187 ASP A N 1
ATOM 1517 C CA . ASP A 1 187 ? -35.524 -6.317 6.728 1.00 29.08 187 ASP A CA 1
ATOM 1518 C C . ASP A 1 187 ? -35.046 -4.868 6.549 1.00 29.08 187 ASP A C 1
ATOM 1520 O O . ASP A 1 187 ? -33.993 -4.458 7.052 1.00 29.08 187 ASP A O 1
ATOM 1524 N N . GLN A 1 188 ? -35.807 -4.105 5.771 1.00 35.12 188 GLN A N 1
ATOM 1525 C CA . GLN A 1 188 ? -35.577 -2.699 5.474 1.00 35.12 188 GLN A CA 1
ATOM 1526 C C . GLN A 1 188 ? -36.574 -1.861 6.270 1.00 35.12 188 GLN A C 1
ATOM 1528 O O . GLN A 1 188 ? -37.755 -1.855 5.939 1.00 35.12 188 GLN A O 1
ATOM 1533 N N . SER A 1 189 ? -36.106 -1.005 7.183 1.00 30.64 189 SER A N 1
ATOM 1534 C CA . SER A 1 189 ? -36.867 0.218 7.464 1.00 30.64 189 SER A CA 1
ATOM 1535 C C . SER A 1 189 ? -36.062 1.364 8.083 1.00 30.64 189 SER A C 1
ATOM 1537 O O . SER A 1 189 ? -35.523 1.253 9.179 1.00 30.64 189 SER A O 1
ATOM 1539 N N . LYS A 1 190 ? -36.142 2.482 7.352 1.00 35.56 190 LYS A N 1
ATOM 1540 C CA . LYS A 1 190 ? -36.374 3.881 7.753 1.00 35.56 190 LYS A CA 1
ATOM 1541 C C . LYS A 1 190 ? -35.321 4.696 8.524 1.00 35.56 190 LYS A C 1
ATOM 1543 O O . LYS A 1 190 ? -34.763 4.331 9.550 1.00 35.56 190 LYS A O 1
ATOM 1548 N N . ILE A 1 191 ? -35.143 5.881 7.944 1.00 42.09 191 ILE A N 1
ATOM 1549 C CA . ILE A 1 191 ? -34.359 7.053 8.325 1.00 42.09 191 ILE A CA 1
ATOM 1550 C C . ILE A 1 191 ? -35.179 7.888 9.318 1.00 42.09 191 ILE A C 1
ATOM 1552 O O . ILE A 1 191 ? -36.353 8.101 9.039 1.00 42.09 191 ILE A O 1
ATOM 1556 N N . GLU A 1 192 ? -34.558 8.395 10.396 1.00 31.64 192 GLU A N 1
ATOM 1557 C CA . GLU A 1 192 ? -34.641 9.819 10.790 1.00 31.64 192 GLU A CA 1
ATOM 1558 C C . GLU A 1 192 ? -33.717 10.232 11.969 1.00 31.64 192 GLU A C 1
ATOM 1560 O O . GLU A 1 192 ? -33.510 9.509 12.943 1.00 31.64 192 GLU A O 1
ATOM 1565 N N . ASP A 1 193 ? -33.172 11.440 11.783 1.00 34.47 193 ASP A N 1
ATOM 1566 C CA . ASP A 1 193 ? -32.613 12.482 12.660 1.00 34.47 193 ASP A CA 1
ATOM 1567 C C . ASP A 1 193 ? -31.315 12.365 13.523 1.00 34.47 193 ASP A C 1
ATOM 1569 O O . ASP A 1 193 ? -31.231 11.753 14.586 1.00 34.47 193 ASP A O 1
ATOM 1573 N N . LYS A 1 194 ? -30.319 13.111 12.997 1.00 45.62 194 LYS A N 1
ATOM 1574 C CA . LYS A 1 194 ? -29.469 14.195 13.550 1.00 45.62 194 LYS A CA 1
ATOM 1575 C C . LYS A 1 194 ? -28.350 13.928 14.576 1.00 45.62 194 LYS A C 1
ATOM 1577 O O . LYS A 1 194 ? -28.541 13.711 15.763 1.00 45.62 194 LYS A O 1
ATOM 1582 N N . LEU A 1 195 ? -27.141 14.094 14.020 1.00 44.09 195 LEU A N 1
ATOM 1583 C CA . LEU A 1 195 ? -25.807 14.435 14.547 1.00 44.09 195 LEU A CA 1
ATOM 1584 C C . LEU A 1 195 ? -25.207 13.671 15.741 1.00 44.09 195 LEU A C 1
ATOM 1586 O O . LEU A 1 195 ? -24.020 13.350 15.671 1.00 44.09 195 LEU A O 1
ATOM 1590 N N . GLU A 1 196 ? -25.961 13.297 16.769 1.00 41.78 196 GLU A N 1
ATOM 1591 C CA . GLU A 1 196 ? -25.400 12.582 17.930 1.00 41.78 196 GLU A CA 1
ATOM 1592 C C . GLU A 1 196 ? -25.314 11.066 17.691 1.00 41.78 196 GLU A C 1
ATOM 1594 O O . GLU A 1 196 ? -24.307 10.434 18.011 1.00 41.78 196 GLU A O 1
ATOM 1599 N N . LYS A 1 197 ? -26.277 10.483 16.962 1.00 46.72 197 LYS A N 1
ATOM 1600 C CA . LYS A 1 197 ? -26.241 9.066 16.537 1.00 46.72 197 LYS A CA 1
ATOM 1601 C C . LYS A 1 197 ? -25.155 8.747 15.501 1.00 46.72 197 LYS A C 1
ATOM 1603 O O . LYS A 1 197 ? -24.782 7.585 15.342 1.00 46.72 197 LYS A O 1
ATOM 1608 N N . LYS A 1 198 ? -24.617 9.749 14.794 1.00 49.06 198 LYS A N 1
ATOM 1609 C CA . LYS A 1 198 ? -23.673 9.538 13.679 1.00 49.06 198 LYS A CA 1
ATOM 1610 C C . LYS A 1 198 ? -22.338 8.933 14.139 1.00 49.06 198 LYS A C 1
ATOM 1612 O O . LYS A 1 198 ? -21.752 8.139 13.407 1.00 49.06 198 LYS A O 1
ATOM 1617 N N . HIS A 1 199 ? -21.896 9.251 15.358 1.00 47.91 199 HIS A N 1
ATOM 1618 C CA . HIS A 1 199 ? -20.636 8.743 15.914 1.00 47.91 199 HIS A CA 1
ATOM 1619 C C . HIS A 1 199 ? -20.698 7.230 16.188 1.00 47.91 199 HIS A C 1
ATOM 1621 O O . HIS A 1 199 ? -19.823 6.492 15.736 1.00 47.91 199 HIS A O 1
ATOM 1627 N N . GLY A 1 200 ? -21.773 6.744 16.823 1.00 57.62 200 GLY A N 1
ATOM 1628 C CA . GLY A 1 200 ? -21.968 5.309 17.078 1.00 57.62 200 GLY A CA 1
ATOM 1629 C C . GLY A 1 200 ? -22.251 4.491 15.811 1.00 57.62 200 GLY A C 1
ATOM 1630 O O . GLY A 1 200 ? -21.802 3.352 15.693 1.00 57.62 200 GLY A O 1
ATOM 1631 N N . VAL A 1 201 ? -22.946 5.079 14.830 1.00 61.72 201 VAL A N 1
ATOM 1632 C CA . VAL A 1 201 ? -23.230 4.429 13.537 1.00 61.72 201 VAL A CA 1
ATOM 1633 C C . VAL A 1 201 ? -21.956 4.248 12.709 1.00 61.72 201 VAL A C 1
ATOM 1635 O O . VAL A 1 201 ? -21.734 3.166 12.167 1.00 61.72 201 VAL A O 1
ATOM 1638 N N . ASN A 1 202 ? -21.088 5.264 12.641 1.00 68.31 202 ASN A N 1
ATOM 1639 C CA . ASN A 1 202 ? -19.821 5.159 11.912 1.00 68.31 202 ASN A CA 1
ATOM 1640 C C . ASN A 1 202 ? -18.880 4.131 12.544 1.00 68.31 202 ASN A C 1
ATOM 1642 O O . ASN A 1 202 ? -18.255 3.362 11.820 1.00 68.31 202 ASN A O 1
ATOM 1646 N N . GLN A 1 203 ? -18.818 4.073 13.876 1.00 74.44 203 GLN A N 1
ATOM 1647 C CA . GLN A 1 203 ? -17.992 3.088 14.567 1.00 74.44 203 GLN A CA 1
ATOM 1648 C C . GLN A 1 203 ? -18.440 1.650 14.264 1.00 74.44 203 GLN A C 1
ATOM 1650 O O . GLN A 1 203 ? -17.623 0.850 13.813 1.00 74.44 203 GLN A O 1
ATOM 1655 N N . LYS A 1 204 ? -19.742 1.351 14.396 1.00 78.38 204 LYS A N 1
ATOM 1656 C CA . LYS A 1 204 ? -20.293 0.034 14.027 1.00 78.38 204 LYS A CA 1
ATOM 1657 C C . LYS A 1 204 ? -20.040 -0.309 12.558 1.00 78.38 204 LYS A C 1
ATOM 1659 O O . LYS A 1 204 ? -19.755 -1.454 12.222 1.00 78.38 204 LYS A O 1
ATOM 1664 N N . LYS A 1 205 ? -20.107 0.688 11.668 1.00 85.69 205 LYS A N 1
ATOM 1665 C CA . LYS A 1 205 ? -19.811 0.506 10.241 1.00 85.69 205 LYS A CA 1
ATOM 1666 C C . LYS A 1 205 ? -18.339 0.143 10.002 1.00 85.69 205 LYS A C 1
ATOM 1668 O O . LYS A 1 205 ? -18.058 -0.765 9.226 1.00 85.69 205 LYS A O 1
ATOM 1673 N N . PHE A 1 206 ? -17.406 0.831 10.660 1.00 90.94 206 PHE A N 1
ATOM 1674 C CA . PHE A 1 206 ? -15.968 0.555 10.563 1.00 90.94 206 PHE A CA 1
ATOM 1675 C C . PHE A 1 206 ? -15.598 -0.826 11.106 1.00 90.94 206 PHE A C 1
ATOM 1677 O O . PHE A 1 206 ? -14.820 -1.542 10.473 1.00 90.94 206 PHE A O 1
ATOM 1684 N N . GLU A 1 207 ? -16.191 -1.221 12.231 1.00 89.69 207 GLU A N 1
ATOM 1685 C CA . GLU A 1 207 ? -16.055 -2.568 12.792 1.00 89.69 207 GLU A CA 1
ATOM 1686 C C . GLU A 1 207 ? -16.563 -3.623 11.797 1.00 89.69 207 GLU A C 1
ATOM 1688 O O . GLU A 1 207 ? -15.830 -4.556 11.473 1.00 89.69 207 GLU A O 1
ATOM 1693 N N . GLY A 1 208 ? -17.736 -3.406 11.192 1.00 89.56 208 GLY A N 1
ATOM 1694 C CA . GLY A 1 208 ? -18.290 -4.301 10.173 1.00 89.56 208 GLY A CA 1
ATOM 1695 C C . GLY A 1 208 ? -17.389 -4.492 8.943 1.00 89.56 208 GLY A C 1
ATOM 1696 O O . GLY A 1 208 ? -17.262 -5.616 8.448 1.00 89.56 208 GLY A O 1
ATOM 1697 N N . TYR A 1 209 ? -16.713 -3.438 8.464 1.00 92.31 209 TYR A N 1
ATOM 1698 C CA . TYR A 1 209 ? -15.731 -3.566 7.375 1.00 92.31 209 TYR A CA 1
ATOM 1699 C C . TYR A 1 209 ? -14.528 -4.425 7.782 1.00 92.31 209 TYR A C 1
ATOM 1701 O O . TYR A 1 209 ? -14.120 -5.304 7.022 1.00 92.31 209 TYR A O 1
ATOM 1709 N N . LEU A 1 210 ? -13.971 -4.199 8.976 1.00 93.56 210 LEU A N 1
ATOM 1710 C CA . LEU A 1 210 ? -12.829 -4.966 9.485 1.00 93.56 210 LEU A CA 1
ATOM 1711 C C . LEU A 1 210 ? -13.184 -6.441 9.693 1.00 93.56 210 LEU A C 1
ATOM 1713 O O . LEU A 1 210 ? -12.413 -7.318 9.305 1.00 93.56 210 LEU A O 1
ATOM 1717 N N . GLU A 1 211 ? -14.357 -6.727 10.256 1.00 91.62 211 GLU A N 1
ATOM 1718 C CA . GLU A 1 211 ? -14.841 -8.094 10.456 1.00 91.62 211 GLU A CA 1
ATOM 1719 C C . GLU A 1 211 ? -15.073 -8.819 9.132 1.00 91.62 211 GLU A C 1
ATOM 1721 O O . GLU A 1 211 ? -14.625 -9.953 8.963 1.00 91.62 211 GLU A O 1
ATOM 1726 N N . SER A 1 212 ? -15.727 -8.160 8.174 1.00 90.44 212 SER A N 1
ATOM 1727 C CA . SER A 1 212 ? -15.992 -8.734 6.852 1.00 90.44 212 SER A CA 1
ATOM 1728 C C . SER A 1 212 ? -14.691 -9.023 6.107 1.00 90.44 212 SER A C 1
ATOM 1730 O O . SER A 1 212 ? -14.492 -10.134 5.615 1.00 90.44 212 SER A O 1
ATOM 1732 N N . ALA A 1 213 ? -13.758 -8.065 6.095 1.00 92.31 213 ALA A N 1
ATOM 1733 C CA . ALA A 1 213 ? -12.442 -8.252 5.495 1.00 92.31 213 ALA A CA 1
ATOM 1734 C C . ALA A 1 213 ? -11.683 -9.409 6.161 1.00 92.31 213 ALA A C 1
ATOM 1736 O O . ALA A 1 213 ? -11.068 -10.219 5.469 1.00 92.31 213 ALA A O 1
ATOM 1737 N N . LYS A 1 214 ? -11.769 -9.541 7.491 1.00 93.50 214 LYS A N 1
ATOM 1738 C CA . LYS A 1 214 ? -11.140 -10.638 8.239 1.00 93.50 214 LYS A CA 1
ATOM 1739 C C . LYS A 1 214 ? -11.745 -11.997 7.914 1.00 93.50 214 LYS A C 1
ATOM 1741 O O . LYS A 1 214 ? -10.985 -12.941 7.729 1.00 93.50 214 LYS A O 1
ATOM 1746 N N . LYS A 1 215 ? -13.070 -12.105 7.786 1.00 90.44 215 LYS A N 1
ATOM 1747 C CA . LYS A 1 215 ? -13.727 -13.347 7.346 1.00 90.44 215 LYS A CA 1
ATOM 1748 C C . LYS A 1 215 ? -13.227 -13.776 5.965 1.00 90.44 215 LYS A C 1
ATOM 1750 O O . LYS A 1 215 ? -12.818 -14.920 5.809 1.00 90.44 215 LYS A O 1
ATOM 1755 N N . ILE A 1 216 ? -13.164 -12.840 5.014 1.00 90.56 216 ILE A N 1
ATOM 1756 C CA . ILE A 1 216 ? -12.640 -13.103 3.664 1.00 90.56 216 ILE A CA 1
ATOM 1757 C C . ILE A 1 216 ? -11.162 -13.513 3.722 1.00 90.56 216 ILE A C 1
ATOM 1759 O O . ILE A 1 216 ? -10.764 -14.501 3.123 1.00 90.56 216 ILE A O 1
ATOM 1763 N N . ALA A 1 217 ? -10.326 -12.795 4.472 1.00 90.94 217 ALA A N 1
ATOM 1764 C CA . ALA A 1 217 ? -8.908 -13.132 4.594 1.00 90.94 217 ALA A CA 1
ATOM 1765 C C . ALA A 1 217 ? -8.663 -14.540 5.155 1.00 90.94 217 ALA A C 1
ATOM 1767 O O . ALA A 1 217 ? -7.710 -15.208 4.753 1.00 90.94 217 ALA A O 1
ATOM 1768 N N . LEU A 1 218 ? -9.491 -14.975 6.106 1.00 90.38 218 LEU A N 1
ATOM 1769 C CA . LEU A 1 218 ? -9.361 -16.286 6.736 1.00 90.38 218 LEU A CA 1
ATOM 1770 C C . LEU A 1 218 ? -9.887 -17.422 5.851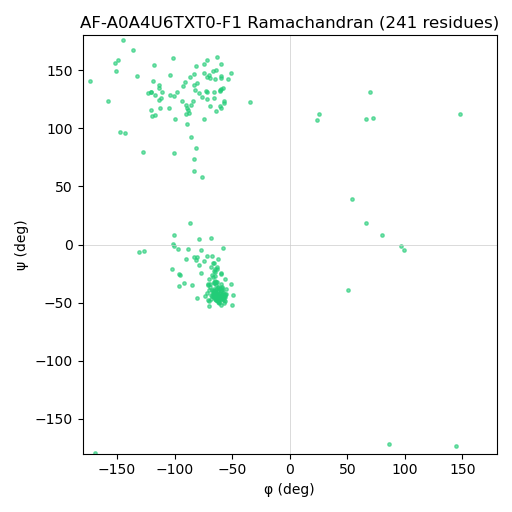 1.00 90.38 218 LEU A C 1
ATOM 1772 O O . LEU A 1 218 ? -9.405 -18.539 6.006 1.00 90.38 218 LEU A O 1
ATOM 1776 N N . SER A 1 219 ? -10.811 -17.153 4.920 1.00 87.81 219 SER A N 1
ATOM 1777 C CA . SER A 1 219 ? -11.256 -18.148 3.933 1.00 87.81 219 SER A CA 1
ATOM 1778 C C . SER A 1 219 ? -10.280 -18.320 2.762 1.00 87.81 219 SER A C 1
ATOM 1780 O O . SER A 1 219 ? -10.332 -19.325 2.053 1.00 87.81 219 SER A O 1
ATOM 1782 N N . LEU A 1 220 ? -9.372 -17.362 2.557 1.00 87.69 220 LEU A N 1
ATOM 1783 C CA . LEU A 1 220 ? -8.348 -17.422 1.518 1.00 87.69 220 LEU A CA 1
ATOM 1784 C C . LEU A 1 220 ? -7.121 -18.234 1.966 1.00 87.69 220 LEU A C 1
ATOM 1786 O O . LEU A 1 220 ? -6.742 -18.198 3.143 1.00 87.69 220 LEU A O 1
ATOM 1790 N N . PRO A 1 221 ? -6.460 -18.937 1.027 1.00 84.19 221 PRO A N 1
ATOM 1791 C CA . PRO A 1 221 ? -5.281 -19.729 1.338 1.00 84.19 221 PRO A CA 1
ATOM 1792 C C . PRO A 1 221 ? -4.131 -18.831 1.805 1.00 84.19 221 PRO A C 1
ATOM 1794 O O . PRO A 1 221 ? -3.911 -17.736 1.279 1.00 84.19 221 PRO A O 1
ATOM 1797 N N . ASP A 1 222 ? -3.372 -19.319 2.782 1.00 82.88 222 ASP A N 1
ATOM 1798 C CA . ASP A 1 222 ? -2.191 -18.629 3.296 1.00 82.88 222 ASP A CA 1
ATOM 1799 C C . ASP A 1 222 ? -0.978 -18.915 2.405 1.00 82.88 222 ASP A C 1
ATOM 1801 O O . ASP A 1 222 ? -0.121 -19.738 2.722 1.00 82.88 222 ASP A O 1
ATOM 1805 N N . ILE A 1 223 ? -0.962 -18.301 1.221 1.00 70.69 223 ILE A N 1
ATOM 1806 C CA . ILE A 1 223 ? 0.116 -18.491 0.250 1.00 70.69 223 ILE A CA 1
ATOM 1807 C C . ILE A 1 223 ? 1.199 -17.446 0.515 1.00 70.69 223 ILE A C 1
ATOM 1809 O O . ILE A 1 223 ? 0.985 -16.253 0.312 1.00 70.69 223 ILE A O 1
ATOM 1813 N N . SER A 1 224 ? 2.364 -17.907 0.966 1.00 61.78 224 SER A N 1
ATOM 1814 C CA . SER A 1 224 ? 3.559 -17.088 1.211 1.00 61.78 224 SER A CA 1
ATOM 1815 C C . SER A 1 224 ? 4.570 -17.115 0.055 1.00 61.78 224 SER A C 1
ATOM 1817 O O . SER A 1 224 ? 5.585 -16.420 0.108 1.00 61.78 224 SER A O 1
ATOM 1819 N N . HIS A 1 225 ? 4.313 -17.910 -0.988 1.00 62.75 225 HIS A N 1
ATOM 1820 C CA . HIS A 1 225 ? 5.152 -18.027 -2.184 1.00 62.75 225 HIS A CA 1
ATOM 1821 C C . HIS A 1 225 ? 4.570 -17.231 -3.361 1.00 62.75 225 HIS A C 1
ATOM 1823 O O . HIS A 1 225 ? 3.385 -16.909 -3.361 1.00 62.75 225 HIS A O 1
ATOM 1829 N N . GLN A 1 226 ? 5.399 -16.915 -4.365 1.00 60.19 226 GLN A N 1
ATOM 1830 C CA . GLN A 1 226 ? 4.968 -16.117 -5.520 1.00 60.19 226 GLN A CA 1
ATOM 1831 C C . GLN A 1 226 ? 3.768 -16.758 -6.243 1.00 60.19 226 GLN A C 1
ATOM 1833 O O . GLN A 1 226 ? 3.836 -17.904 -6.686 1.00 60.19 226 GLN A O 1
ATOM 1838 N N . VAL A 1 227 ? 2.678 -16.003 -6.376 1.00 59.75 227 VAL A N 1
ATOM 1839 C CA . VAL A 1 227 ? 1.400 -16.424 -6.969 1.00 59.75 227 VAL A CA 1
ATOM 1840 C C . VAL A 1 227 ? 1.319 -16.039 -8.449 1.00 59.75 227 VAL A C 1
ATOM 1842 O O . VAL A 1 227 ? 0.606 -16.678 -9.228 1.00 59.75 227 VAL A O 1
ATOM 1845 N N . VAL A 1 228 ? 2.039 -14.998 -8.875 1.00 68.12 228 VAL A N 1
ATOM 1846 C CA . VAL A 1 228 ? 2.006 -14.505 -10.259 1.00 68.12 228 VAL A CA 1
ATOM 1847 C C . VAL A 1 228 ? 3.211 -14.997 -11.057 1.00 68.12 228 VAL A C 1
ATOM 1849 O O . VAL A 1 228 ? 4.363 -14.768 -10.701 1.00 68.12 228 VAL A O 1
ATOM 1852 N N . SER A 1 229 ? 2.930 -15.594 -12.217 1.00 76.88 229 SER A N 1
ATOM 1853 C CA . SER A 1 229 ? 3.950 -15.982 -13.190 1.00 76.88 229 SER A CA 1
ATOM 1854 C C . SER A 1 229 ? 4.654 -14.758 -13.783 1.00 76.88 229 SER A C 1
ATOM 1856 O O . SER A 1 229 ? 4.003 -13.874 -14.356 1.00 76.88 229 SER A O 1
ATOM 1858 N N . ILE A 1 230 ? 5.981 -14.745 -13.704 1.00 83.88 230 ILE A N 1
ATOM 1859 C CA . ILE A 1 230 ? 6.833 -13.726 -14.318 1.00 83.88 230 ILE A CA 1
ATOM 1860 C C . ILE A 1 230 ? 6.847 -13.933 -15.849 1.00 83.88 230 ILE A C 1
ATOM 1862 O O . ILE A 1 230 ? 7.012 -15.069 -16.304 1.00 83.88 230 ILE A O 1
ATOM 1866 N N . PRO A 1 231 ? 6.646 -12.883 -16.673 1.00 85.56 231 PRO A N 1
ATOM 1867 C CA . PRO A 1 231 ? 6.667 -12.997 -18.127 1.00 85.56 231 PRO A CA 1
ATOM 1868 C C . PRO A 1 231 ? 8.008 -13.519 -18.646 1.00 85.56 231 PRO A C 1
ATOM 1870 O O . PRO A 1 231 ? 9.069 -13.164 -18.131 1.00 85.56 231 PRO A O 1
ATOM 1873 N N . LYS A 1 232 ? 7.968 -14.310 -19.726 1.00 81.75 232 LYS A N 1
ATOM 1874 C CA . LYS A 1 232 ? 9.182 -14.776 -20.410 1.00 81.75 232 LYS A CA 1
ATOM 1875 C C . LYS A 1 232 ? 10.019 -13.565 -20.850 1.00 81.75 232 LYS A C 1
ATOM 1877 O O . LYS A 1 232 ? 9.530 -12.717 -21.591 1.00 81.75 232 LYS A O 1
ATOM 1882 N N . GLY A 1 233 ? 11.267 -13.492 -20.386 1.00 81.88 233 GLY A N 1
ATOM 1883 C CA . GLY A 1 233 ? 12.192 -12.391 -20.682 1.00 81.88 233 GLY A CA 1
ATOM 1884 C C . GLY A 1 233 ? 12.266 -11.288 -19.619 1.00 81.88 233 GLY A C 1
ATOM 1885 O O . GLY A 1 233 ? 13.065 -10.366 -19.780 1.00 81.88 233 GLY A O 1
ATOM 1886 N N . VAL A 1 234 ? 11.483 -11.375 -18.538 1.00 86.06 234 VAL A N 1
ATOM 1887 C CA . VAL A 1 234 ? 11.702 -10.576 -17.324 1.00 86.06 234 VAL A CA 1
ATOM 1888 C C . VAL A 1 234 ? 12.543 -11.396 -16.355 1.00 86.06 234 VAL A C 1
ATOM 1890 O O . VAL A 1 234 ? 12.183 -12.512 -15.992 1.00 86.06 234 VAL A O 1
ATOM 1893 N N . ASP A 1 235 ? 13.672 -10.831 -15.953 1.00 86.88 235 ASP A N 1
ATOM 1894 C CA . ASP A 1 235 ? 14.565 -11.439 -14.977 1.00 86.88 235 ASP A CA 1
ATOM 1895 C C . ASP A 1 235 ? 13.934 -11.391 -13.565 1.00 86.88 235 ASP A C 1
ATOM 1897 O O . ASP A 1 235 ? 13.548 -10.298 -13.124 1.00 86.88 235 ASP A O 1
ATOM 1901 N N . PRO A 1 236 ? 13.797 -12.533 -12.858 1.00 86.12 236 PRO A N 1
ATOM 1902 C CA . PRO A 1 236 ? 13.197 -12.590 -11.525 1.00 86.12 236 PRO A CA 1
ATOM 1903 C C . PRO A 1 236 ? 13.854 -11.678 -10.487 1.00 86.12 236 PRO A C 1
ATOM 1905 O O . PRO A 1 236 ? 13.154 -11.159 -9.617 1.00 86.12 236 PRO A O 1
ATOM 1908 N N . ASP A 1 237 ? 15.154 -11.401 -10.610 1.00 86.69 237 ASP A N 1
ATOM 1909 C CA . ASP A 1 237 ? 15.884 -10.535 -9.674 1.00 86.69 237 ASP A CA 1
ATOM 1910 C C . ASP A 1 237 ? 15.423 -9.069 -9.729 1.00 86.69 237 ASP A C 1
ATOM 1912 O O . ASP A 1 237 ? 15.698 -8.276 -8.824 1.00 86.69 237 ASP A O 1
ATOM 1916 N N . LEU A 1 238 ? 14.703 -8.684 -10.788 1.00 89.38 238 LEU A N 1
ATOM 1917 C CA . LEU A 1 238 ? 14.138 -7.342 -10.948 1.00 89.38 238 LEU A CA 1
ATOM 1918 C C . LEU A 1 238 ? 12.806 -7.171 -10.213 1.00 89.38 238 LEU A C 1
ATOM 1920 O O . LEU A 1 238 ? 12.313 -6.048 -10.087 1.00 89.38 238 LEU A O 1
ATOM 1924 N N . VAL A 1 239 ? 12.211 -8.262 -9.728 1.00 89.75 239 VAL A N 1
ATOM 1925 C CA . VAL A 1 239 ? 10.932 -8.240 -9.019 1.00 89.75 239 VAL A CA 1
ATOM 1926 C C . VAL A 1 239 ? 11.184 -7.952 -7.540 1.00 89.75 239 VAL A C 1
ATOM 1928 O O . VAL A 1 239 ? 11.411 -8.837 -6.722 1.00 89.75 239 VAL A O 1
ATOM 1931 N N . LEU A 1 240 ? 11.132 -6.668 -7.183 1.00 90.12 240 LEU A N 1
ATOM 1932 C CA . LEU A 1 240 ? 11.424 -6.181 -5.826 1.00 90.12 240 LEU A CA 1
ATOM 1933 C C . LEU A 1 240 ? 10.218 -6.207 -4.876 1.00 90.12 240 LEU A C 1
ATOM 1935 O O . LEU A 1 240 ? 10.205 -5.503 -3.867 1.00 90.12 240 LEU A O 1
ATOM 1939 N N . PHE A 1 241 ? 9.186 -6.976 -5.206 1.00 90.25 241 PHE A N 1
ATOM 1940 C CA . PHE A 1 241 ? 7.941 -7.044 -4.455 1.00 90.25 241 PHE A CA 1
ATOM 1941 C C . PHE A 1 241 ? 7.311 -8.431 -4.561 1.00 90.25 241 PHE A C 1
ATOM 1943 O O . PHE A 1 241 ? 7.608 -9.213 -5.459 1.00 90.25 241 PHE A O 1
ATOM 1950 N N . HIS A 1 242 ? 6.445 -8.741 -3.610 1.00 86.88 242 HIS A N 1
ATOM 1951 C CA . HIS A 1 242 ? 5.705 -9.986 -3.560 1.00 86.88 242 HIS A CA 1
ATOM 1952 C C . HIS A 1 242 ? 4.518 -9.922 -4.532 1.00 86.88 242 HIS A C 1
ATOM 1954 O O . HIS A 1 242 ? 3.769 -8.936 -4.530 1.00 86.88 242 HIS A O 1
ATOM 1960 N N . ILE A 1 243 ? 4.382 -10.955 -5.366 1.00 76.88 243 ILE A N 1
ATOM 1961 C CA . ILE A 1 243 ? 3.361 -11.095 -6.412 1.00 76.88 243 ILE A CA 1
ATOM 1962 C C . ILE A 1 243 ? 2.741 -12.473 -6.378 1.00 76.88 243 ILE A C 1
ATOM 1964 O O . ILE A 1 243 ? 3.479 -13.424 -6.064 1.00 76.88 243 ILE A O 1
#

Organism: Setaria viridis (NCBI:txid4556)

InterPro domains:
  IPR015422 Pyridoxal phosphate-dependent transferase, small domain [G3DSA:3.90.1150.10] (1-142)
  IPR015424 Pyridoxal phosphate-dependent transferase [SSF53383] (4-136)

Radius of gyration: 20.44 Å; Cα contacts (8 Å, |Δi|>4): 286; chains: 1; bounding box: 60×52×41 Å

pLDDT: mean 82.2, std 18.76, range [25.05, 98.31]

Solvent-accessible surface area (backbone atoms only — not comparable to full-atom values): 14296 Å² total; per-residue (Å²): 130,57,72,66,42,46,51,52,22,54,54,49,49,55,55,44,66,71,34,95,27,39,48,70,60,73,73,90,82,58,91,60,73,35,59,47,41,33,42,37,24,61,62,88,66,99,78,72,65,98,83,66,80,85,42,28,48,40,15,41,48,56,28,48,49,36,33,76,60,68,69,40,87,52,50,43,42,55,56,96,50,56,71,60,46,28,61,77,67,72,50,51,71,71,59,50,52,53,46,51,55,43,36,75,74,47,32,42,34,57,58,69,52,30,29,36,45,70,65,60,85,83,59,49,74,64,56,52,51,47,54,52,51,52,52,54,45,45,27,66,42,44,54,33,50,51,86,53,43,42,78,36,55,49,75,41,46,66,43,76,42,66,66,57,51,53,49,49,51,54,45,50,50,50,53,45,76,74,45,83,92,79,89,79,86,88,84,87,82,86,88,86,85,76,79,72,62,53,60,62,52,50,50,56,51,51,50,51,37,54,52,51,50,48,54,53,41,70,73,35,65,89,58,90,63,79,75,58,85,76,57,92,92,59,64,72,88,58,58,78,41,51,69